Protein AF-A0A401SFY9-F1 (afdb_monomer_lite)

Organism: Chiloscyllium punctatum (NCBI:txid137246)

Foldseek 3Di:
DCPLLVVLLVCVVVVVLLSNLVSVCVVCVVVVNCLSNVLSVCSCPALLVLLVVLLVLLVVLLVLLVVCLVVVVVVVVPDPDDDDDPDDSPSVVSLVVSLVSLLCSCPDPRQPADPCLNVQLSVLSVPQDSNCSVSNSVSSVVNSVSSNVSSSVRSVVSVVVRVSSVVSNVVSVVVVVPDDPPPPPPDDDDDDDDDDDDDDDDDDDDDDDDDDDDDDDDDDDD

Structure (mmCIF, N/CA/C/O backbone):
data_AF-A0A401SFY9-F1
#
_entry.id   AF-A0A401SFY9-F1
#
loop_
_atom_site.group_PDB
_atom_site.id
_atom_site.type_symbol
_atom_site.label_atom_id
_atom_site.label_alt_id
_atom_site.label_comp_id
_atom_site.label_asym_id
_atom_site.label_entity_id
_atom_site.label_seq_id
_atom_site.pdbx_PDB_ins_code
_atom_site.Cartn_x
_atom_site.Cartn_y
_atom_site.Cartn_z
_atom_site.occupancy
_atom_site.B_iso_or_equiv
_atom_site.auth_seq_id
_atom_site.auth_comp_id
_atom_site.auth_asym_id
_atom_site.auth_atom_id
_atom_site.pdbx_PDB_model_num
ATOM 1 N N . MET A 1 1 ? 28.004 -4.625 -10.840 1.00 50.00 1 MET A N 1
ATOM 2 C CA . MET A 1 1 ? 26.937 -3.997 -10.024 1.00 50.00 1 MET A CA 1
ATOM 3 C C . MET A 1 1 ? 25.684 -4.887 -9.998 1.00 50.00 1 MET A C 1
ATOM 5 O O . MET A 1 1 ? 24.642 -4.491 -10.494 1.00 50.00 1 MET A O 1
ATOM 9 N N . ALA A 1 2 ? 25.787 -6.100 -9.439 1.00 58.88 2 ALA A N 1
ATOM 10 C CA . ALA A 1 2 ? 24.763 -7.156 -9.539 1.00 58.88 2 ALA A CA 1
ATOM 11 C C . ALA A 1 2 ? 23.914 -7.348 -8.257 1.00 58.88 2 ALA A C 1
ATOM 13 O O . ALA A 1 2 ? 23.211 -8.342 -8.121 1.00 58.88 2 ALA A O 1
ATOM 14 N N . GLY A 1 3 ? 24.007 -6.438 -7.279 1.00 78.94 3 GLY A N 1
ATOM 15 C CA . GLY A 1 3 ? 23.506 -6.700 -5.920 1.00 78.94 3 GLY A CA 1
ATOM 16 C C . GLY A 1 3 ? 21.988 -6.582 -5.728 1.00 78.94 3 GLY A C 1
ATOM 17 O O . GLY A 1 3 ? 21.433 -7.271 -4.875 1.00 78.94 3 GLY A O 1
ATOM 18 N N . LEU A 1 4 ? 21.311 -5.721 -6.497 1.00 89.19 4 LEU A N 1
ATOM 19 C CA . LEU A 1 4 ? 19.871 -5.466 -6.326 1.00 89.19 4 LEU A CA 1
ATOM 20 C C . LEU A 1 4 ? 18.993 -6.343 -7.221 1.00 89.19 4 LEU A C 1
ATOM 22 O O . LEU A 1 4 ? 17.819 -6.520 -6.924 1.00 89.19 4 LEU A O 1
ATOM 26 N N . ASP A 1 5 ? 19.559 -6.930 -8.269 1.00 89.75 5 ASP A N 1
ATOM 27 C CA . ASP A 1 5 ? 18.833 -7.705 -9.280 1.00 89.75 5 ASP A CA 1
ATOM 28 C C . ASP A 1 5 ? 18.101 -8.914 -8.679 1.00 89.75 5 ASP A C 1
ATOM 30 O O . ASP A 1 5 ? 16.890 -9.031 -8.898 1.00 89.75 5 ASP A O 1
ATOM 34 N N . PRO A 1 6 ? 18.741 -9.731 -7.814 1.00 90.44 6 PRO A N 1
ATOM 35 C CA . PRO A 1 6 ? 18.037 -10.793 -7.102 1.00 90.44 6 PRO A CA 1
ATOM 36 C C . PRO A 1 6 ? 16.932 -10.262 -6.183 1.00 90.44 6 PRO A C 1
ATOM 38 O O . PRO A 1 6 ? 15.890 -10.891 -6.053 1.00 90.44 6 PRO A O 1
ATOM 41 N N . GLN A 1 7 ? 17.126 -9.100 -5.550 1.00 92.44 7 GLN A N 1
ATOM 42 C CA . GLN A 1 7 ? 16.147 -8.532 -4.615 1.00 92.44 7 GLN A CA 1
ATOM 43 C C . GLN A 1 7 ? 14.916 -7.984 -5.345 1.00 92.44 7 GLN A C 1
ATOM 45 O O . GLN A 1 7 ? 13.793 -8.167 -4.872 1.00 92.44 7 GLN A O 1
ATOM 50 N N . ILE A 1 8 ? 15.121 -7.346 -6.503 1.00 92.06 8 ILE A N 1
ATOM 51 C CA . ILE A 1 8 ? 14.049 -6.868 -7.385 1.00 92.06 8 ILE A CA 1
ATOM 52 C C . ILE A 1 8 ? 13.235 -8.066 -7.873 1.00 92.06 8 ILE A C 1
ATOM 54 O O . ILE A 1 8 ? 12.022 -8.088 -7.686 1.00 92.06 8 ILE A O 1
ATOM 58 N N . HIS A 1 9 ? 13.900 -9.086 -8.421 1.00 90.38 9 HIS A N 1
ATOM 59 C CA . HIS A 1 9 ? 13.226 -10.277 -8.935 1.00 90.38 9 HIS A CA 1
ATOM 60 C C . HIS A 1 9 ? 12.483 -11.041 -7.825 1.00 90.38 9 HIS A C 1
ATOM 62 O O . HIS A 1 9 ? 11.311 -11.366 -7.978 1.00 90.38 9 HIS A O 1
ATOM 68 N N . MET A 1 10 ? 13.102 -11.244 -6.657 1.00 91.88 10 MET A N 1
ATOM 69 C CA . MET A 1 10 ? 12.433 -11.883 -5.515 1.00 91.88 10 MET A CA 1
ATOM 70 C C . MET A 1 10 ? 11.229 -11.087 -5.001 1.00 91.88 10 MET A C 1
ATOM 72 O O . MET A 1 10 ? 10.250 -11.690 -4.570 1.00 91.88 10 MET A O 1
ATOM 76 N N . SER A 1 11 ? 11.288 -9.752 -5.016 1.00 92.44 11 SER A N 1
ATOM 77 C CA . SER A 1 11 ? 10.141 -8.916 -4.632 1.00 92.44 11 SER A CA 1
ATOM 78 C C . SER A 1 11 ? 9.004 -9.050 -5.641 1.00 92.44 11 SER A C 1
ATOM 80 O O . SER A 1 11 ? 7.849 -9.171 -5.240 1.00 92.44 11 SER A O 1
ATOM 82 N N . PHE A 1 12 ? 9.340 -9.111 -6.931 1.00 91.88 12 PHE A N 1
ATOM 83 C CA . PHE A 1 12 ? 8.370 -9.281 -8.008 1.00 91.88 12 PHE A CA 1
ATOM 84 C C . PHE A 1 12 ? 7.671 -10.643 -7.942 1.00 91.88 12 PHE A C 1
ATOM 86 O O . PHE A 1 12 ? 6.448 -10.702 -7.977 1.00 91.88 12 PHE A O 1
ATOM 93 N N . VAL A 1 13 ? 8.429 -11.728 -7.742 1.00 89.62 13 VAL A N 1
ATOM 94 C CA . VAL A 1 13 ? 7.889 -13.094 -7.581 1.00 89.62 13 VAL A CA 1
ATOM 95 C C . VAL A 1 13 ? 6.980 -13.215 -6.352 1.00 89.62 13 VAL A C 1
ATOM 97 O O . VAL A 1 13 ? 6.051 -14.014 -6.346 1.00 89.62 13 VAL A O 1
ATOM 100 N N . LYS A 1 14 ? 7.222 -12.414 -5.310 1.00 91.00 14 LYS A N 1
ATOM 101 C CA . LYS A 1 14 ? 6.362 -12.330 -4.117 1.00 91.00 14 LYS A CA 1
ATOM 102 C C . LYS A 1 14 ? 5.147 -11.416 -4.296 1.00 91.00 14 LYS A C 1
ATOM 104 O O . LYS A 1 14 ? 4.467 -11.147 -3.310 1.00 91.00 14 LYS A O 1
ATOM 109 N N . GLU A 1 15 ? 4.919 -10.905 -5.503 1.00 87.56 15 GLU A N 1
ATOM 110 C CA . GLU A 1 15 ? 3.854 -9.951 -5.827 1.00 87.56 15 GLU A CA 1
ATOM 111 C C . GLU A 1 15 ? 3.950 -8.626 -5.036 1.00 87.56 15 GLU A C 1
ATOM 113 O O . GLU A 1 15 ? 3.004 -7.842 -4.987 1.00 87.56 15 GLU A O 1
ATOM 118 N N . ASP A 1 16 ? 5.120 -8.303 -4.462 1.00 91.25 16 ASP A N 1
ATOM 119 C CA . ASP A 1 16 ? 5.372 -7.001 -3.833 1.00 91.25 16 ASP A CA 1
ATOM 120 C C . ASP A 1 16 ? 5.853 -6.007 -4.894 1.00 91.25 16 ASP A C 1
ATOM 122 O O . ASP A 1 16 ? 7.035 -5.639 -4.990 1.00 91.25 16 ASP A O 1
ATOM 126 N N . LEU A 1 17 ? 4.907 -5.588 -5.736 1.00 93.12 17 LEU A N 1
ATOM 127 C CA . LEU A 1 17 ? 5.155 -4.634 -6.812 1.00 93.12 17 LEU A CA 1
ATOM 128 C C . LEU A 1 17 ? 5.756 -3.339 -6.261 1.00 93.12 17 LEU A C 1
ATOM 130 O O . LEU A 1 17 ? 6.767 -2.866 -6.772 1.00 93.12 17 LEU A O 1
ATOM 134 N N . LEU A 1 18 ? 5.222 -2.782 -5.172 1.00 93.31 18 LEU A N 1
ATOM 135 C CA . LEU A 1 18 ? 5.748 -1.518 -4.660 1.00 93.31 18 LEU A CA 1
ATOM 136 C C . LEU A 1 18 ? 7.215 -1.632 -4.220 1.00 93.31 18 LEU A C 1
ATOM 138 O O . LEU A 1 18 ? 8.006 -0.723 -4.487 1.00 93.31 18 LEU A O 1
ATOM 142 N N . MET A 1 19 ? 7.602 -2.734 -3.570 1.00 94.25 19 MET A N 1
ATOM 143 C CA . MET A 1 19 ? 9.005 -2.962 -3.222 1.00 94.25 19 MET A CA 1
ATOM 144 C C . MET A 1 19 ? 9.878 -3.169 -4.463 1.00 94.25 19 MET A C 1
ATOM 146 O O . MET A 1 19 ? 10.970 -2.605 -4.542 1.00 94.25 19 MET A O 1
ATOM 150 N N . THR A 1 20 ? 9.369 -3.889 -5.462 1.00 94.44 20 THR A N 1
ATOM 151 C CA . THR A 1 20 ? 10.029 -4.078 -6.762 1.00 94.44 20 THR A CA 1
ATOM 152 C C . THR A 1 20 ? 10.376 -2.735 -7.407 1.00 94.44 20 THR A C 1
ATOM 154 O O . THR A 1 20 ? 11.533 -2.495 -7.754 1.00 94.44 20 THR A O 1
ATOM 157 N N . TYR A 1 21 ? 9.406 -1.822 -7.492 1.00 95.50 21 TYR A N 1
ATOM 158 C CA . TYR A 1 21 ? 9.604 -0.485 -8.056 1.00 95.50 21 TYR A CA 1
ATOM 159 C C . TYR A 1 21 ? 10.546 0.383 -7.210 1.00 95.50 21 TYR A C 1
ATOM 161 O O . TYR A 1 21 ? 11.366 1.112 -7.762 1.00 95.50 21 TYR A O 1
ATOM 169 N N . ARG A 1 22 ? 10.497 0.293 -5.874 1.00 94.94 22 ARG A N 1
ATOM 170 C CA . ARG A 1 22 ? 11.447 1.007 -4.998 1.00 94.94 22 ARG A CA 1
ATOM 171 C C . ARG A 1 22 ? 12.887 0.559 -5.243 1.00 94.94 22 ARG A C 1
ATOM 173 O O . ARG A 1 22 ? 13.772 1.395 -5.407 1.00 94.94 22 ARG A O 1
ATOM 180 N N . LEU A 1 23 ? 13.122 -0.750 -5.297 1.00 94.94 23 LEU A N 1
ATOM 181 C CA . LEU A 1 23 ? 14.449 -1.306 -5.554 1.00 94.94 23 LEU A CA 1
ATOM 182 C C . LEU A 1 23 ? 14.929 -0.993 -6.977 1.00 94.94 23 LEU A C 1
ATOM 184 O O . LEU A 1 23 ? 16.101 -0.668 -7.169 1.00 94.94 23 LEU A O 1
ATOM 188 N N . ALA A 1 24 ? 14.027 -1.022 -7.960 1.00 93.19 24 ALA A N 1
ATOM 189 C CA . ALA A 1 24 ? 14.324 -0.620 -9.330 1.00 93.19 24 ALA A CA 1
ATOM 190 C C . ALA A 1 24 ? 14.684 0.869 -9.436 1.00 93.19 24 ALA A C 1
ATOM 192 O O . ALA A 1 24 ? 15.618 1.210 -10.158 1.00 93.19 24 ALA A O 1
ATOM 193 N N . ALA A 1 25 ? 14.021 1.742 -8.669 1.00 94.31 25 ALA A N 1
ATOM 194 C CA . ALA A 1 25 ? 14.380 3.154 -8.579 1.00 94.31 25 ALA A CA 1
ATOM 195 C C . ALA A 1 25 ? 15.802 3.330 -8.037 1.00 94.31 25 ALA A C 1
ATOM 197 O O . ALA A 1 25 ? 16.616 4.020 -8.643 1.00 94.31 25 ALA A O 1
ATOM 198 N N . VAL A 1 26 ? 16.121 2.658 -6.926 1.00 94.12 26 VAL A N 1
ATOM 199 C CA . VAL A 1 26 ? 17.461 2.698 -6.321 1.00 94.12 26 VAL A CA 1
ATOM 200 C C . VAL A 1 26 ? 18.512 2.181 -7.305 1.00 94.12 26 VAL A C 1
ATOM 202 O O . VAL A 1 26 ? 19.539 2.829 -7.494 1.00 94.12 26 VAL A O 1
ATOM 205 N N . LYS A 1 27 ? 18.244 1.061 -7.989 1.00 91.56 27 LYS A N 1
ATOM 206 C CA . LYS A 1 27 ? 19.124 0.534 -9.041 1.00 91.56 27 LYS A CA 1
ATOM 207 C C . LYS A 1 27 ? 19.330 1.554 -10.163 1.00 91.56 27 LYS A C 1
ATOM 209 O O . LYS A 1 27 ? 20.473 1.782 -10.550 1.00 91.56 27 LYS A O 1
ATOM 214 N N . GLY A 1 28 ? 18.254 2.154 -10.672 1.00 90.12 28 GLY A N 1
ATOM 215 C CA . GLY A 1 28 ? 18.306 3.151 -11.741 1.00 90.12 28 GLY A CA 1
ATOM 216 C C . GLY A 1 28 ? 19.132 4.376 -11.350 1.00 90.12 28 GLY A C 1
ATOM 217 O O . GLY A 1 28 ? 20.001 4.792 -12.110 1.00 90.12 28 GLY A O 1
ATOM 218 N N . LEU A 1 29 ? 18.952 4.884 -10.127 1.00 91.25 29 LEU A N 1
ATOM 219 C CA . LEU A 1 29 ? 19.721 6.014 -9.601 1.00 91.25 29 LEU A CA 1
ATOM 220 C C . LEU A 1 29 ? 21.212 5.683 -9.446 1.00 91.25 29 LEU A C 1
ATOM 222 O O . LEU A 1 29 ? 22.055 6.460 -9.887 1.00 91.25 29 LEU A O 1
ATOM 226 N N . ILE A 1 30 ? 21.549 4.521 -8.874 1.00 90.44 30 ILE A N 1
ATOM 227 C CA . ILE A 1 30 ? 22.948 4.088 -8.697 1.00 90.44 30 ILE A CA 1
ATOM 228 C C . ILE A 1 30 ? 23.633 3.872 -10.051 1.00 90.44 30 ILE A C 1
ATOM 230 O O . ILE A 1 30 ? 24.785 4.257 -10.234 1.00 90.44 30 ILE A O 1
ATOM 234 N N . ALA A 1 31 ? 22.931 3.251 -11.000 1.00 87.88 31 ALA A N 1
ATOM 235 C CA . ALA A 1 31 ? 23.459 2.937 -12.324 1.00 87.88 31 ALA A CA 1
ATOM 236 C C . ALA A 1 31 ? 23.343 4.099 -13.326 1.00 87.88 31 ALA A C 1
ATOM 238 O O . ALA A 1 31 ? 23.703 3.914 -14.487 1.00 87.88 31 ALA A O 1
ATOM 239 N N . GLN A 1 32 ? 22.811 5.254 -12.905 1.00 86.56 32 GLN A N 1
ATOM 240 C CA . GLN A 1 32 ? 22.505 6.410 -13.758 1.00 86.56 32 GLN A CA 1
ATOM 241 C C . GLN A 1 32 ? 21.638 6.060 -14.986 1.00 86.56 32 GLN A C 1
ATOM 243 O O . GLN A 1 32 ? 21.761 6.663 -16.049 1.00 86.56 32 GLN A O 1
ATOM 248 N N . ARG A 1 33 ? 20.740 5.078 -14.842 1.00 82.88 33 ARG A N 1
ATOM 249 C CA . ARG A 1 33 ? 19.754 4.693 -15.862 1.00 82.88 33 ARG A CA 1
ATOM 250 C C . ARG A 1 33 ? 18.397 5.267 -15.492 1.00 82.88 33 ARG A C 1
ATOM 252 O O . ARG A 1 33 ? 17.767 4.816 -14.535 1.00 82.88 33 ARG A O 1
ATOM 259 N N . LEU A 1 34 ? 17.966 6.274 -16.244 1.00 87.19 34 LEU A N 1
ATOM 260 C CA . LEU A 1 34 ? 16.776 7.059 -15.920 1.00 87.19 34 LEU A CA 1
ATOM 261 C C . LEU A 1 34 ? 15.487 6.504 -16.540 1.00 87.19 34 LEU A C 1
ATOM 263 O O . LEU A 1 34 ? 14.408 6.916 -16.129 1.00 87.19 34 LEU A O 1
ATOM 267 N N . ASP A 1 35 ? 15.586 5.534 -17.448 1.00 89.12 35 ASP A N 1
ATOM 268 C CA . ASP A 1 35 ? 14.470 5.010 -18.250 1.00 89.12 35 ASP A CA 1
ATOM 269 C C . ASP A 1 35 ? 13.290 4.520 -17.392 1.00 89.12 35 ASP A C 1
ATOM 271 O O . ASP A 1 35 ? 12.126 4.757 -17.707 1.00 89.12 35 ASP A O 1
ATOM 275 N N . THR A 1 36 ? 13.578 3.883 -16.254 1.00 90.06 36 THR A N 1
ATOM 276 C CA . THR A 1 36 ? 12.556 3.326 -15.352 1.00 90.06 36 THR A CA 1
ATOM 277 C C . THR A 1 36 ? 12.183 4.258 -14.199 1.00 90.06 36 THR A C 1
ATOM 279 O O . THR A 1 36 ? 11.221 3.984 -13.476 1.00 90.06 36 THR A O 1
ATOM 282 N N . ILE A 1 37 ? 12.909 5.365 -13.998 1.00 93.00 37 ILE A N 1
ATOM 283 C CA . ILE A 1 37 ? 12.695 6.277 -12.864 1.00 93.00 37 ILE A CA 1
ATOM 284 C C . ILE A 1 37 ? 11.308 6.935 -12.904 1.00 93.00 37 ILE A C 1
ATOM 286 O O . ILE A 1 37 ? 10.642 6.915 -11.867 1.00 93.00 37 ILE A O 1
ATOM 290 N N . PRO A 1 38 ? 10.797 7.435 -14.047 1.00 93.06 38 PRO A N 1
ATOM 291 C CA . PRO A 1 38 ? 9.443 7.982 -14.113 1.00 93.06 38 PRO A CA 1
ATOM 292 C C . PRO A 1 38 ? 8.361 6.963 -13.736 1.00 93.06 38 PRO A C 1
ATOM 294 O O . PRO A 1 38 ? 7.400 7.304 -13.047 1.00 93.06 38 PRO A O 1
ATOM 297 N N . ALA A 1 39 ? 8.510 5.703 -14.154 1.00 93.00 39 ALA A N 1
ATOM 298 C CA . ALA A 1 39 ? 7.591 4.626 -13.787 1.00 93.00 39 ALA A CA 1
ATOM 299 C C . ALA A 1 39 ? 7.632 4.343 -12.274 1.00 93.00 39 ALA A C 1
ATOM 301 O O . ALA A 1 39 ? 6.592 4.245 -11.620 1.00 93.00 39 ALA A O 1
ATOM 302 N N . CYS A 1 40 ? 8.833 4.303 -11.692 1.00 94.69 40 CYS A N 1
ATOM 303 C CA . CYS A 1 40 ? 9.010 4.150 -10.250 1.00 94.69 40 CYS A CA 1
ATOM 304 C C . CYS A 1 40 ? 8.434 5.316 -9.457 1.00 94.69 40 CYS A C 1
ATOM 306 O O . CYS A 1 40 ? 7.763 5.096 -8.450 1.00 94.69 40 CYS A O 1
ATOM 308 N N . TRP A 1 41 ? 8.640 6.544 -9.924 1.00 93.75 41 TRP A N 1
ATOM 309 C CA . TRP A 1 41 ? 8.057 7.733 -9.320 1.00 93.75 41 TRP A CA 1
ATOM 310 C C . TRP A 1 41 ? 6.528 7.658 -9.313 1.00 93.75 41 TRP A C 1
ATOM 312 O O . TRP A 1 41 ? 5.913 7.798 -8.257 1.00 93.75 41 TRP A O 1
ATOM 322 N N . ARG A 1 42 ? 5.909 7.343 -10.461 1.00 93.31 42 ARG A N 1
ATOM 323 C CA . ARG A 1 42 ? 4.451 7.157 -10.565 1.00 93.31 42 ARG A CA 1
ATOM 324 C C . ARG A 1 42 ? 3.934 6.129 -9.556 1.00 93.31 42 ARG A C 1
ATOM 326 O O . ARG A 1 42 ? 2.986 6.421 -8.834 1.00 93.31 42 ARG A O 1
ATOM 333 N N . MET A 1 43 ? 4.579 4.965 -9.457 1.00 94.94 43 MET A N 1
ATOM 334 C CA . MET A 1 43 ? 4.191 3.920 -8.504 1.00 94.94 43 MET A CA 1
ATOM 335 C C . MET A 1 43 ? 4.329 4.385 -7.043 1.00 94.94 43 MET A C 1
ATOM 337 O O . MET A 1 43 ? 3.408 4.202 -6.249 1.00 94.94 43 MET A O 1
ATOM 341 N N . MET A 1 44 ? 5.441 5.031 -6.677 1.00 93.50 44 MET A N 1
ATOM 342 C CA . MET A 1 44 ? 5.703 5.482 -5.299 1.00 93.50 44 MET A CA 1
ATOM 343 C C . MET A 1 44 ? 4.802 6.632 -4.838 1.00 93.50 44 MET A C 1
ATOM 345 O O . MET A 1 44 ? 4.522 6.737 -3.646 1.00 93.50 44 MET A O 1
ATOM 349 N N . HIS A 1 45 ? 4.344 7.472 -5.764 1.00 92.19 45 HIS A N 1
ATOM 350 C CA . HIS A 1 45 ? 3.445 8.594 -5.482 1.00 92.19 45 HIS A CA 1
ATOM 351 C C . HIS A 1 45 ? 1.968 8.267 -5.745 1.00 92.19 45 HIS A C 1
ATOM 353 O O . HIS A 1 45 ? 1.108 9.143 -5.654 1.00 92.19 45 HIS A O 1
ATOM 359 N N . SER A 1 46 ? 1.661 7.006 -6.044 1.00 93.56 46 SER A N 1
ATOM 360 C CA . SER A 1 46 ? 0.299 6.545 -6.278 1.00 93.56 46 SER A CA 1
ATOM 361 C C . SER A 1 46 ? -0.523 6.404 -4.998 1.00 93.56 46 SER A C 1
ATOM 363 O O . SER A 1 46 ? -0.005 6.299 -3.883 1.00 93.56 46 SER A O 1
ATOM 365 N N . VAL A 1 47 ? -1.841 6.298 -5.178 1.00 93.69 47 VAL A N 1
ATOM 366 C CA . VAL A 1 47 ? -2.771 5.949 -4.099 1.00 93.69 47 VAL A CA 1
ATOM 367 C C . VAL A 1 47 ? -2.477 4.561 -3.521 1.00 93.69 47 VAL A C 1
ATOM 369 O O . VAL A 1 47 ? -2.611 4.379 -2.315 1.00 93.69 47 VAL A O 1
ATOM 372 N N . ALA A 1 48 ? -1.999 3.603 -4.321 1.00 93.12 48 ALA A N 1
ATOM 373 C CA . ALA A 1 48 ? -1.573 2.303 -3.806 1.00 93.12 48 ALA A CA 1
ATOM 374 C C . ALA A 1 48 ? -0.450 2.429 -2.768 1.00 93.12 48 ALA A C 1
ATOM 376 O O . ALA A 1 48 ? -0.520 1.843 -1.689 1.00 93.12 48 ALA A O 1
ATOM 377 N N . ALA A 1 49 ? 0.568 3.246 -3.050 1.00 92.75 49 ALA A N 1
ATOM 378 C CA . ALA A 1 49 ? 1.658 3.468 -2.106 1.00 92.75 49 ALA A CA 1
ATOM 379 C C . ALA A 1 49 ? 1.168 4.108 -0.795 1.00 92.75 49 ALA A C 1
ATOM 381 O O . ALA A 1 49 ? 1.621 3.724 0.289 1.00 92.75 49 ALA A O 1
ATOM 382 N N . GLN A 1 50 ? 0.207 5.033 -0.884 1.00 94.56 50 GLN A N 1
ATOM 383 C CA . GLN A 1 50 ? -0.435 5.645 0.282 1.00 94.56 50 GLN A CA 1
ATOM 384 C C . GLN A 1 50 ? -1.253 4.625 1.088 1.00 94.56 50 GLN A C 1
ATOM 386 O O . GLN A 1 50 ? -1.116 4.559 2.310 1.00 94.56 50 GLN A O 1
ATOM 391 N N . LEU A 1 51 ? -2.054 3.785 0.428 1.00 94.88 51 LEU A N 1
ATOM 392 C CA . LEU A 1 51 ? -2.842 2.735 1.080 1.00 94.88 51 LEU A CA 1
ATOM 393 C C . LEU A 1 51 ? -1.951 1.670 1.733 1.00 94.88 51 LEU A C 1
ATOM 395 O O . LEU A 1 51 ? -2.221 1.259 2.861 1.00 94.88 51 LEU A O 1
ATOM 399 N N . GLN A 1 52 ? -0.839 1.282 1.100 1.00 93.50 52 GLN A N 1
ATOM 400 C CA . GLN A 1 52 ? 0.126 0.367 1.715 1.00 93.50 52 GLN A CA 1
ATOM 401 C C . GLN A 1 52 ? 0.771 0.989 2.966 1.00 93.50 52 GLN A C 1
ATOM 403 O O . GLN A 1 52 ? 0.970 0.301 3.971 1.00 93.50 52 GLN A O 1
ATOM 408 N N . HIS A 1 53 ? 1.076 2.293 2.942 1.00 93.25 53 HIS A N 1
ATOM 409 C CA . HIS A 1 53 ? 1.551 3.013 4.125 1.00 93.25 53 HIS A CA 1
ATOM 410 C C . HIS A 1 53 ? 0.496 3.030 5.241 1.00 93.25 53 HIS A C 1
ATOM 412 O O . HIS A 1 53 ? 0.810 2.692 6.383 1.00 93.25 53 HIS A O 1
ATOM 418 N N . LEU A 1 54 ? -0.763 3.324 4.908 1.00 95.38 54 LEU A N 1
ATOM 419 C CA . LEU A 1 54 ? -1.882 3.273 5.850 1.00 95.38 54 LEU A CA 1
ATOM 420 C C . LEU A 1 54 ? -2.077 1.872 6.445 1.00 95.38 54 LEU A C 1
ATOM 422 O O . LEU A 1 54 ? -2.306 1.752 7.645 1.00 95.38 54 LEU A O 1
ATOM 426 N N . ASN A 1 55 ? -1.902 0.808 5.662 1.00 95.06 55 ASN A N 1
ATOM 427 C CA . ASN A 1 55 ? -1.941 -0.567 6.164 1.00 95.06 55 ASN A CA 1
ATOM 428 C C . ASN A 1 55 ? -0.800 -0.872 7.148 1.00 95.06 55 ASN A C 1
ATOM 430 O O . ASN A 1 55 ? -0.999 -1.618 8.108 1.00 95.06 55 ASN A O 1
ATOM 434 N N . ARG A 1 56 ? 0.387 -0.282 6.962 1.00 93.56 56 ARG A N 1
ATOM 435 C CA . ARG A 1 56 ? 1.485 -0.393 7.940 1.00 93.56 56 ARG A CA 1
ATOM 436 C C . ARG A 1 56 ? 1.166 0.366 9.225 1.00 93.56 56 ARG A C 1
ATOM 438 O O . ARG A 1 56 ? 1.314 -0.211 10.296 1.00 93.56 56 ARG A O 1
ATOM 445 N N . LEU A 1 57 ? 0.664 1.598 9.120 1.00 94.38 57 LEU A N 1
ATOM 446 C CA . LEU A 1 57 ? 0.213 2.367 10.286 1.00 94.38 57 LEU A CA 1
ATOM 447 C C . LEU A 1 57 ? -0.874 1.618 11.064 1.00 94.38 57 LEU A C 1
ATOM 449 O O . LEU A 1 57 ? -0.813 1.535 12.286 1.00 94.38 57 LEU A O 1
ATOM 453 N N . ASN A 1 58 ? -1.827 1.012 10.356 1.00 95.00 58 ASN A N 1
ATOM 454 C CA . ASN A 1 58 ? -2.871 0.188 10.948 1.00 95.00 58 ASN A CA 1
ATOM 455 C C . ASN A 1 58 ? -2.280 -0.977 11.767 1.00 95.00 58 ASN A C 1
ATOM 457 O O . ASN A 1 58 ? -2.676 -1.168 12.916 1.00 95.00 58 ASN A O 1
ATOM 461 N N . LYS A 1 59 ? -1.283 -1.702 11.236 1.00 94.81 59 LYS A N 1
ATOM 462 C CA . LYS A 1 59 ? -0.572 -2.756 11.986 1.00 94.81 59 LYS A CA 1
ATOM 463 C C . LYS A 1 59 ? 0.110 -2.211 13.242 1.00 94.81 59 LYS A C 1
ATOM 465 O O . LYS A 1 59 ? -0.056 -2.792 14.310 1.00 94.81 59 LYS A O 1
ATOM 470 N N . THR A 1 60 ? 0.798 -1.074 13.145 1.00 93.75 60 THR A N 1
ATOM 471 C CA . THR A 1 60 ? 1.416 -0.423 14.310 1.00 93.75 60 THR A CA 1
ATOM 472 C C . THR A 1 60 ? 0.375 -0.057 15.371 1.00 93.75 60 THR A C 1
ATOM 474 O O . THR A 1 60 ? 0.596 -0.293 16.554 1.00 93.75 60 THR A O 1
ATOM 477 N N . ILE A 1 61 ? -0.797 0.446 14.975 1.00 92.56 61 ILE A N 1
ATOM 478 C CA . ILE A 1 61 ? -1.891 0.737 15.913 1.00 92.56 61 ILE A CA 1
ATOM 479 C C . ILE A 1 61 ? -2.401 -0.549 16.578 1.00 92.56 61 ILE A C 1
ATOM 481 O O . ILE A 1 61 ? -2.606 -0.564 17.789 1.00 92.56 61 ILE A O 1
ATOM 485 N N . GLN A 1 62 ? -2.561 -1.647 15.832 1.00 92.50 62 GLN A N 1
ATOM 486 C CA . GLN A 1 62 ? -2.943 -2.943 16.413 1.00 92.50 62 GLN A CA 1
ATOM 487 C C . GLN A 1 62 ? -1.925 -3.440 17.453 1.00 92.50 62 GLN A C 1
ATOM 489 O O . GLN A 1 62 ? -2.307 -3.983 18.496 1.00 92.50 62 GLN A O 1
ATOM 494 N N . GLU A 1 63 ? -0.631 -3.253 17.192 1.00 91.12 63 GLU A N 1
ATOM 495 C CA . GLU A 1 63 ? 0.444 -3.591 18.129 1.00 91.12 63 GLU A CA 1
ATOM 496 C C . GLU A 1 63 ? 0.382 -2.726 19.393 1.00 91.12 63 GLU A C 1
ATOM 498 O O . GLU A 1 63 ? 0.457 -3.266 20.499 1.00 91.12 63 GLU A O 1
ATOM 503 N N . LEU A 1 64 ? 0.157 -1.415 19.244 1.00 88.88 64 LEU A N 1
ATOM 504 C CA . LEU A 1 64 ? -0.024 -0.487 20.364 1.00 88.88 64 LEU A CA 1
ATOM 505 C C . LEU A 1 64 ? -1.228 -0.873 21.232 1.00 88.88 64 LEU A C 1
ATOM 507 O O . LEU A 1 64 ? -1.082 -1.017 22.444 1.00 88.88 64 LEU A O 1
ATOM 511 N N . LEU A 1 65 ? -2.386 -1.150 20.625 1.00 87.75 65 LEU A N 1
ATOM 512 C CA . LEU A 1 65 ? -3.586 -1.605 21.341 1.00 87.75 65 LEU A CA 1
ATOM 513 C C . LEU A 1 65 ? -3.347 -2.925 22.088 1.00 87.75 65 LEU A C 1
ATOM 515 O O . LEU A 1 65 ? -3.815 -3.128 23.212 1.00 87.75 65 LEU A O 1
ATOM 519 N N . SER A 1 66 ? -2.596 -3.840 21.475 1.00 87.69 66 SER A N 1
ATOM 520 C CA . SER A 1 66 ? -2.238 -5.117 22.095 1.00 87.69 66 SER A CA 1
ATOM 521 C C . SER A 1 66 ? -1.286 -4.928 23.281 1.00 87.69 66 SER A C 1
ATOM 523 O O . SER A 1 66 ? -1.406 -5.632 24.288 1.00 87.69 66 SER A O 1
ATOM 525 N N . LEU A 1 67 ? -0.350 -3.980 23.183 1.00 85.31 67 LEU A N 1
ATOM 526 C CA . LEU A 1 67 ? 0.583 -3.627 24.252 1.00 85.31 67 LEU A CA 1
ATOM 527 C C . LEU A 1 67 ? -0.142 -2.966 25.432 1.00 85.31 67 LEU A C 1
ATOM 529 O O . LEU A 1 67 ? 0.065 -3.370 26.577 1.00 85.31 67 LEU A O 1
ATOM 533 N N . GLU A 1 68 ? -1.026 -2.006 25.159 1.00 81.00 68 GLU A N 1
ATOM 534 C CA . GLU A 1 68 ? -1.841 -1.323 26.169 1.00 81.00 68 GLU A CA 1
ATOM 535 C C . GLU A 1 68 ? -2.730 -2.309 26.933 1.00 81.00 68 GLU A C 1
ATOM 537 O O . GLU A 1 68 ? -2.767 -2.278 28.163 1.00 81.00 68 GLU A O 1
ATOM 542 N N . ALA A 1 69 ? -3.353 -3.268 26.241 1.00 81.19 69 ALA A N 1
ATOM 543 C CA . ALA A 1 69 ? -4.123 -4.323 26.894 1.00 81.19 69 ALA A CA 1
ATOM 544 C C . ALA A 1 69 ? -3.260 -5.194 27.822 1.00 81.19 69 ALA A C 1
ATOM 546 O O . ALA A 1 69 ? -3.662 -5.493 28.947 1.00 81.19 69 ALA A O 1
ATOM 547 N N . ARG A 1 70 ? -2.045 -5.571 27.396 1.00 78.25 70 ARG A N 1
ATOM 548 C CA . ARG A 1 70 ? -1.110 -6.351 28.230 1.00 78.25 70 ARG A CA 1
ATOM 549 C C . ARG A 1 70 ? -0.626 -5.562 29.450 1.00 78.25 70 ARG A C 1
ATOM 551 O O . ARG A 1 70 ? -0.507 -6.135 30.534 1.00 78.25 70 ARG A O 1
ATOM 558 N N . ASN A 1 71 ? -0.356 -4.269 29.291 1.00 74.00 71 ASN A N 1
ATOM 559 C CA . ASN A 1 71 ? 0.153 -3.412 30.362 1.00 74.00 71 ASN A CA 1
ATOM 560 C C . ASN A 1 71 ? -0.947 -2.995 31.347 1.00 74.00 71 ASN A C 1
ATOM 562 O O . ASN A 1 71 ? -0.701 -2.988 32.552 1.00 74.00 71 ASN A O 1
ATOM 566 N N . GLY A 1 72 ? -2.173 -2.756 30.874 1.00 63.06 72 GLY A N 1
ATOM 567 C CA . GLY A 1 72 ? -3.338 -2.503 31.726 1.00 63.06 72 GLY A CA 1
ATOM 568 C C . GLY A 1 72 ? -3.673 -3.688 32.638 1.00 63.06 72 GLY A C 1
ATOM 569 O O . GLY A 1 72 ? -4.014 -3.495 33.804 1.00 63.06 72 GLY A O 1
ATOM 570 N N . ILE A 1 73 ? -3.484 -4.925 32.160 1.00 56.19 73 ILE A N 1
ATOM 571 C CA . ILE A 1 73 ? -3.638 -6.142 32.978 1.00 56.19 73 ILE A CA 1
ATOM 572 C C . ILE A 1 73 ? -2.555 -6.230 34.070 1.00 56.19 73 ILE A C 1
ATOM 574 O O . ILE A 1 73 ? -2.845 -6.655 35.188 1.00 56.19 73 ILE A O 1
ATOM 578 N N . LYS A 1 74 ? -1.316 -5.808 33.778 1.00 54.03 74 LYS A N 1
ATOM 579 C CA . LYS A 1 74 ? -0.207 -5.810 34.751 1.00 54.03 74 LYS A CA 1
ATOM 580 C C . LYS A 1 74 ? -0.325 -4.686 35.786 1.00 54.03 74 LYS A C 1
ATOM 582 O O . LYS A 1 74 ? -0.085 -4.926 36.964 1.00 54.03 74 LYS A O 1
ATOM 587 N N . SER A 1 75 ? -0.743 -3.491 35.368 1.00 50.59 75 SER A N 1
ATOM 588 C CA . SER A 1 75 ? -0.906 -2.315 36.236 1.00 50.59 75 SER A CA 1
ATOM 589 C C . SER A 1 75 ? -2.041 -2.493 37.257 1.00 50.59 75 SER A C 1
ATOM 591 O O . SER A 1 75 ? -1.882 -2.152 38.429 1.00 50.59 75 SER A O 1
ATOM 593 N N . ARG A 1 76 ? -3.138 -3.165 36.873 1.00 48.81 76 ARG A N 1
ATOM 594 C CA . ARG A 1 76 ? -4.285 -3.431 37.763 1.00 48.81 76 ARG A CA 1
ATOM 595 C C . ARG A 1 76 ? -3.982 -4.386 38.925 1.00 48.81 76 ARG A C 1
ATOM 597 O O . ARG A 1 76 ? -4.770 -4.462 39.860 1.00 48.81 76 ARG A O 1
ATOM 604 N N . LYS A 1 77 ? -2.860 -5.114 38.875 1.00 48.16 77 LYS A N 1
ATOM 605 C CA . LYS A 1 77 ? -2.404 -5.989 39.967 1.00 48.16 77 LYS A CA 1
ATOM 606 C C . LYS A 1 77 ? -1.526 -5.273 41.001 1.00 48.16 77 LYS A C 1
ATOM 608 O O . LYS A 1 77 ? -1.237 -5.885 42.022 1.00 48.16 77 LYS A O 1
ATOM 613 N N . VAL A 1 78 ? -1.087 -4.032 40.745 1.00 49.31 78 VAL A N 1
ATOM 614 C CA . VAL A 1 78 ? -0.067 -3.358 41.575 1.00 49.31 78 VAL A CA 1
ATOM 615 C C . VAL A 1 78 ? -0.454 -1.958 42.052 1.00 49.31 78 VAL A C 1
ATOM 617 O O . VAL A 1 78 ? 0.160 -1.500 43.006 1.00 49.31 78 VAL A O 1
ATOM 620 N N . SER A 1 79 ? -1.469 -1.276 41.511 1.00 44.03 79 SER A N 1
ATOM 621 C CA . SER A 1 79 ? -1.841 0.007 42.122 1.00 44.03 79 SER A CA 1
ATOM 622 C C . SER A 1 79 ? -3.315 0.371 42.020 1.00 44.03 79 SER A C 1
ATOM 624 O O . SER A 1 79 ? -3.836 0.641 40.939 1.00 44.03 79 SER A O 1
ATOM 626 N N . ALA A 1 80 ? -3.963 0.397 43.186 1.00 46.69 80 ALA A N 1
ATOM 627 C CA . ALA A 1 80 ? -5.187 1.151 43.443 1.00 46.69 80 ALA A CA 1
ATOM 628 C C . ALA A 1 80 ? -4.887 2.626 43.790 1.00 46.69 80 ALA A C 1
ATOM 630 O O . ALA A 1 80 ? -5.808 3.433 43.820 1.00 46.69 80 ALA A O 1
ATOM 631 N N . ASP A 1 81 ? -3.614 2.995 43.961 1.00 43.59 81 ASP A N 1
ATOM 632 C CA . ASP A 1 81 ? -3.192 4.313 44.423 1.00 43.59 81 ASP A CA 1
ATOM 633 C C . ASP A 1 81 ? -2.206 4.923 43.424 1.00 43.59 81 ASP A C 1
ATOM 635 O O . ASP A 1 81 ? -1.009 4.671 43.479 1.00 43.59 81 ASP A O 1
ATOM 639 N N . MET A 1 82 ? -2.722 5.657 42.440 1.00 43.03 82 MET A N 1
ATOM 640 C CA . MET 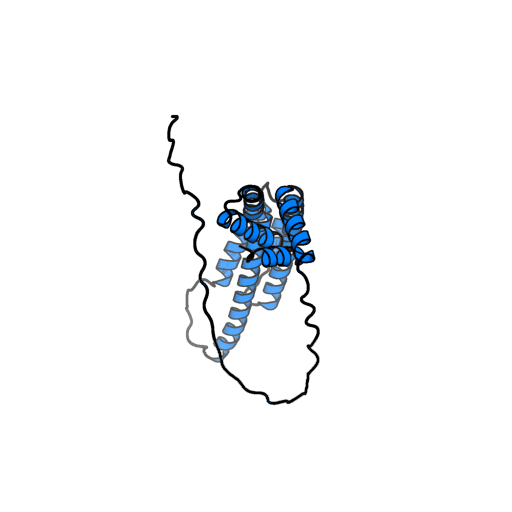A 1 82 ? -2.115 6.853 41.824 1.00 43.03 82 MET A CA 1
ATOM 641 C C . MET A 1 82 ? -2.900 7.181 40.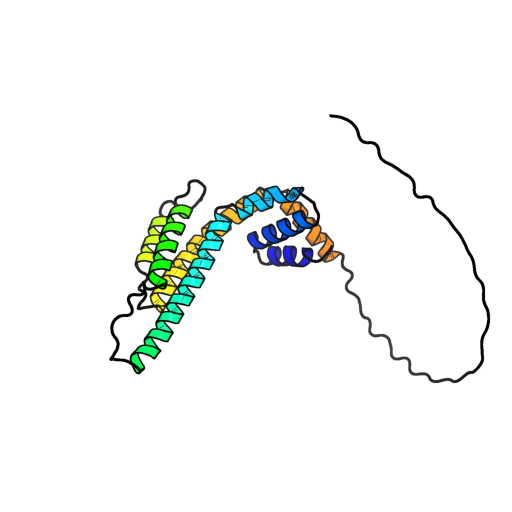552 1.00 43.03 82 MET A C 1
ATOM 643 O O . MET A 1 82 ? -2.517 6.879 39.423 1.00 43.03 82 MET A O 1
ATOM 647 N N . LEU A 1 83 ? -4.066 7.783 40.778 1.00 53.12 83 LEU A N 1
ATOM 648 C CA . LEU A 1 83 ? -4.826 8.512 39.773 1.00 53.12 83 LEU A CA 1
ATOM 649 C C . LEU A 1 83 ? -4.004 9.697 39.241 1.00 53.12 83 LEU A C 1
ATOM 651 O O . LEU A 1 83 ? -3.317 10.373 40.003 1.00 53.12 83 LEU A O 1
ATOM 655 N N . ASN A 1 84 ? -4.195 9.970 37.949 1.00 48.03 84 ASN A N 1
ATOM 656 C CA . ASN A 1 84 ? -3.763 11.145 37.181 1.00 48.03 84 ASN A CA 1
ATOM 657 C C . ASN A 1 84 ? -2.367 11.081 36.544 1.00 48.03 84 ASN A C 1
ATOM 659 O O . ASN A 1 84 ? -1.464 11.829 36.906 1.00 48.03 84 ASN A O 1
ATOM 663 N N . SER A 1 85 ? -2.237 10.305 35.464 1.00 43.31 85 SER A N 1
ATOM 664 C CA . SER A 1 85 ? -1.363 10.714 34.360 1.00 43.31 85 SER A CA 1
ATOM 665 C C . SER A 1 85 ? -2.226 11.203 33.198 1.00 43.31 85 SER A C 1
ATOM 667 O O . SER A 1 85 ? -2.761 10.409 32.427 1.00 43.31 85 SER A O 1
ATOM 669 N N . SER A 1 86 ? -2.361 12.523 33.085 1.00 44.59 86 SER A N 1
ATOM 670 C CA . SER A 1 86 ? -2.950 13.239 31.949 1.00 44.59 86 SER A CA 1
ATOM 671 C C . SER A 1 86 ? -2.049 13.155 30.709 1.00 44.59 86 SER A C 1
ATOM 673 O O . SER A 1 86 ? -1.632 14.179 30.171 1.00 44.59 86 SER A O 1
ATOM 675 N N . GLN A 1 87 ? -1.689 11.948 30.272 1.00 48.94 87 GLN A N 1
ATOM 676 C CA . GLN A 1 87 ? -1.171 11.758 28.922 1.00 48.94 87 GLN A CA 1
ATOM 677 C C . GLN A 1 87 ? -2.342 11.406 28.004 1.00 48.94 87 GLN A C 1
ATOM 679 O O . GLN A 1 87 ? -3.161 10.567 28.380 1.00 48.94 87 GLN A O 1
ATOM 684 N N . PRO A 1 88 ? -2.453 12.035 26.820 1.00 53.56 88 PRO A N 1
ATOM 685 C CA . PRO A 1 88 ? -3.396 11.569 25.816 1.00 53.56 88 PRO A CA 1
ATOM 686 C C . PRO A 1 88 ? -3.101 10.093 25.534 1.00 53.56 88 PRO A C 1
ATOM 688 O O . PRO A 1 88 ? -1.938 9.722 25.358 1.00 53.56 88 PRO A O 1
ATOM 691 N N . ASN A 1 89 ? -4.142 9.256 25.527 1.00 73.62 89 ASN A N 1
ATOM 692 C CA . ASN A 1 89 ? -4.023 7.848 25.164 1.00 73.62 89 ASN A CA 1
ATOM 693 C C . ASN A 1 89 ? -3.395 7.788 23.764 1.00 73.62 89 ASN A C 1
ATOM 695 O O . ASN A 1 89 ? -4.027 8.168 22.778 1.00 73.62 89 ASN A O 1
ATOM 699 N N . LEU A 1 90 ? -2.128 7.371 23.681 1.00 81.88 90 LEU A N 1
ATOM 700 C CA . LEU A 1 90 ? -1.337 7.368 22.446 1.00 81.88 90 LEU A CA 1
ATOM 701 C C . LEU A 1 90 ? -2.080 6.632 21.315 1.00 81.88 90 LEU A C 1
ATOM 703 O O . LEU A 1 90 ? -2.040 7.056 20.159 1.00 81.88 90 LEU A O 1
ATOM 707 N N . SER A 1 91 ? -2.791 5.557 21.661 1.00 83.19 91 SER A N 1
ATOM 708 C CA . SER A 1 91 ? -3.640 4.792 20.751 1.00 83.19 91 SER A CA 1
ATOM 709 C C . SER A 1 91 ? -4.842 5.570 20.211 1.00 83.19 91 SER A C 1
ATOM 711 O O . SER A 1 91 ? -5.158 5.427 19.030 1.00 83.19 91 SER A O 1
ATOM 713 N N . GLU A 1 92 ? -5.491 6.414 21.015 1.00 84.94 92 GLU A N 1
ATOM 714 C CA . GLU A 1 92 ? -6.625 7.240 20.578 1.00 84.94 92 GLU A CA 1
ATOM 715 C C . GLU A 1 92 ? -6.178 8.316 19.586 1.00 84.94 92 GLU A C 1
ATOM 717 O O . GLU A 1 92 ? -6.787 8.467 18.526 1.00 84.94 92 GLU A O 1
ATOM 722 N N . GLU A 1 93 ? -5.071 9.003 19.874 1.00 88.25 93 GLU A N 1
ATOM 723 C CA . GLU A 1 93 ? -4.493 10.000 18.964 1.00 88.25 93 GLU A CA 1
ATOM 724 C C . GLU A 1 93 ? -4.033 9.348 17.647 1.00 88.25 93 GLU A C 1
ATOM 726 O O . GLU A 1 93 ? -4.293 9.864 16.556 1.00 88.25 93 GLU A O 1
ATOM 731 N N . ALA A 1 94 ? -3.393 8.176 17.723 1.00 90.44 94 ALA A N 1
ATOM 732 C CA . ALA A 1 94 ? -2.979 7.429 16.538 1.00 90.44 94 ALA A CA 1
ATOM 733 C C . ALA A 1 94 ? -4.183 6.980 15.691 1.00 90.44 94 ALA A C 1
ATOM 735 O O . ALA A 1 94 ? -4.151 7.110 14.464 1.00 90.44 94 ALA A O 1
ATOM 736 N N . LEU A 1 95 ? -5.259 6.505 16.329 1.00 91.56 95 LEU A N 1
ATOM 737 C CA . LEU A 1 95 ? -6.511 6.152 15.656 1.00 91.56 95 LEU A CA 1
ATOM 738 C C . LEU A 1 95 ? -7.149 7.365 14.978 1.00 91.56 95 LEU A C 1
ATOM 740 O O . LEU A 1 95 ? -7.580 7.250 13.832 1.00 91.56 95 LEU A O 1
ATOM 744 N N . LEU A 1 96 ? -7.181 8.523 15.640 1.00 91.69 96 LEU A N 1
ATOM 745 C CA . LEU A 1 96 ? -7.747 9.747 15.075 1.00 91.69 96 LEU A CA 1
ATOM 746 C C . LEU A 1 96 ? -6.970 10.204 13.832 1.00 91.69 96 LEU A C 1
ATOM 748 O O . LEU A 1 96 ? -7.563 10.480 12.787 1.00 91.69 96 LEU A O 1
ATOM 752 N N . ARG A 1 97 ? -5.633 10.223 13.902 1.00 92.44 97 ARG A N 1
ATOM 753 C CA . ARG A 1 97 ? -4.787 10.558 12.743 1.00 92.44 97 ARG A CA 1
ATOM 754 C C . ARG A 1 97 ? -4.961 9.563 11.605 1.00 92.44 97 ARG A C 1
ATOM 756 O O . ARG A 1 97 ? -5.061 9.970 10.448 1.00 92.44 97 ARG A O 1
ATOM 763 N N . TYR A 1 98 ? -5.036 8.275 11.930 1.00 95.00 98 TYR A N 1
ATOM 764 C CA . TYR A 1 98 ? -5.285 7.227 10.950 1.00 95.00 98 TYR A CA 1
ATOM 765 C C . TYR A 1 98 ? -6.635 7.407 10.247 1.00 95.00 98 TYR A C 1
ATOM 767 O O . TYR A 1 98 ? -6.685 7.324 9.021 1.00 95.00 98 TYR A O 1
ATOM 775 N N . GLN A 1 99 ? -7.705 7.728 10.984 1.00 94.69 99 GLN A N 1
ATOM 776 C CA . GLN A 1 99 ? -9.020 8.025 10.403 1.00 94.69 99 GLN A CA 1
ATOM 777 C C . GLN A 1 99 ? -8.955 9.195 9.420 1.00 94.69 99 GLN A C 1
ATOM 779 O O . GLN A 1 99 ? -9.467 9.082 8.307 1.00 94.69 99 GLN A O 1
ATOM 784 N N . THR A 1 100 ? -8.309 10.295 9.811 1.00 94.12 100 THR A N 1
ATOM 785 C CA . THR A 1 100 ? -8.181 11.490 8.967 1.00 94.12 100 THR A CA 1
ATOM 786 C C . THR A 1 100 ? -7.427 11.179 7.678 1.00 94.12 100 THR A C 1
ATOM 788 O O . THR A 1 100 ? -7.920 11.479 6.591 1.00 94.12 100 THR A O 1
ATOM 791 N N . LEU A 1 101 ? -6.261 10.532 7.776 1.00 94.94 101 LEU A N 1
ATOM 792 C CA . LEU A 1 101 ? -5.467 10.183 6.598 1.00 94.94 101 LEU A CA 1
ATOM 793 C C . LEU A 1 101 ? -6.216 9.210 5.685 1.00 94.94 101 LEU A C 1
ATOM 795 O O . LEU A 1 101 ? -6.274 9.423 4.477 1.00 94.94 101 LEU A O 1
ATOM 799 N N . LEU A 1 102 ? -6.850 8.184 6.258 1.00 95.38 102 LEU A N 1
ATOM 800 C CA . LEU A 1 102 ? -7.630 7.220 5.492 1.00 95.38 102 LEU A CA 1
ATOM 801 C C . LEU A 1 102 ? -8.806 7.887 4.772 1.00 95.38 102 LEU A C 1
ATOM 803 O O . LEU A 1 102 ? -9.073 7.584 3.610 1.00 95.38 102 LEU A O 1
ATOM 807 N N . GLN A 1 103 ? -9.499 8.811 5.439 1.00 94.62 103 GLN A N 1
ATOM 808 C CA . GLN A 1 103 ? -10.593 9.556 4.833 1.00 94.62 103 GLN A CA 1
ATOM 809 C C . GLN A 1 103 ? -10.112 10.398 3.650 1.00 94.62 103 GLN A C 1
ATOM 811 O O . GLN A 1 103 ? -10.744 10.358 2.595 1.00 94.62 103 GLN A O 1
ATOM 816 N N . VAL A 1 104 ? -9.009 11.133 3.810 1.00 94.12 104 VAL A N 1
ATOM 817 C CA . VAL A 1 104 ? -8.429 11.955 2.739 1.00 94.12 104 VAL A CA 1
ATOM 818 C C . VAL A 1 104 ? -8.009 11.084 1.555 1.00 94.12 104 VAL A C 1
ATOM 820 O O . VAL A 1 104 ? -8.366 11.395 0.421 1.00 94.12 104 VAL A O 1
ATOM 823 N N . THR A 1 105 ? -7.322 9.965 1.802 1.00 94.75 105 THR A N 1
ATOM 824 C CA . THR A 1 105 ? -6.875 9.059 0.735 1.00 94.75 105 THR A CA 1
ATOM 825 C C . THR A 1 105 ? -8.053 8.430 -0.010 1.00 94.75 105 THR A C 1
ATOM 827 O O . THR A 1 105 ? -8.081 8.480 -1.236 1.00 94.75 105 THR A O 1
ATOM 830 N N . LEU A 1 106 ? -9.052 7.887 0.699 1.00 94.44 106 LEU A N 1
ATOM 831 C CA . LEU A 1 106 ? -10.193 7.208 0.067 1.00 94.44 106 LEU A CA 1
ATOM 832 C C . LEU A 1 106 ? -11.171 8.161 -0.633 1.00 94.44 106 LEU A C 1
ATOM 834 O O . LEU A 1 106 ? -11.881 7.733 -1.537 1.00 94.44 106 LEU A O 1
ATOM 838 N N . LYS A 1 107 ? -11.237 9.431 -0.217 1.00 92.56 107 LYS A N 1
ATOM 839 C CA . LYS A 1 107 ? -12.067 10.457 -0.874 1.00 92.56 107 LYS A CA 1
ATOM 840 C C . LYS A 1 107 ? -11.334 11.214 -1.981 1.00 92.56 107 LYS A C 1
ATOM 842 O O . LYS A 1 107 ? -11.948 12.049 -2.644 1.00 92.56 107 LYS A O 1
ATOM 847 N N . SER A 1 108 ? -10.041 10.960 -2.173 1.00 90.88 108 SER A N 1
ATOM 848 C CA . SER A 1 108 ? -9.281 11.570 -3.259 1.00 90.88 108 SER A CA 1
ATOM 849 C C . SER A 1 108 ? -9.866 11.170 -4.613 1.00 90.88 108 SER A C 1
ATOM 851 O O . SER A 1 108 ? -10.185 10.005 -4.833 1.00 90.88 108 SER A O 1
ATOM 853 N N . GLN A 1 109 ? -9.927 12.114 -5.555 1.00 86.94 109 GLN A N 1
ATOM 854 C CA . GLN A 1 109 ? -10.380 11.853 -6.930 1.00 86.94 109 GLN A CA 1
ATOM 855 C C . GLN A 1 109 ? -9.509 10.815 -7.654 1.00 86.94 109 GLN A C 1
ATOM 857 O O . GLN A 1 109 ? -9.967 10.160 -8.582 1.00 86.94 109 GLN A O 1
ATOM 862 N N . SER A 1 110 ? -8.257 10.658 -7.222 1.00 84.31 110 SER A N 1
ATOM 863 C CA . SER A 1 110 ? -7.311 9.684 -7.770 1.00 84.31 110 SER A CA 1
ATOM 864 C C . SER A 1 110 ? -7.451 8.275 -7.182 1.00 84.31 110 SER A C 1
ATOM 866 O O . SER A 1 110 ? -6.734 7.373 -7.609 1.00 84.31 110 SER A O 1
ATOM 868 N N . CYS A 1 111 ? -8.321 8.071 -6.187 1.00 89.12 111 CYS A N 1
ATOM 869 C CA . CYS A 1 111 ? -8.541 6.771 -5.563 1.00 89.12 111 CYS A CA 1
ATOM 870 C C . CYS A 1 111 ? -9.747 6.077 -6.215 1.00 89.12 111 CYS A C 1
ATOM 872 O O . CYS A 1 111 ? -10.869 6.555 -6.047 1.00 89.12 111 CYS A O 1
ATOM 874 N N . PRO A 1 112 ? -9.576 4.926 -6.893 1.00 89.75 112 PRO A N 1
ATOM 875 C CA . PRO A 1 112 ? -10.690 4.169 -7.468 1.00 89.75 112 PRO A CA 1
ATOM 876 C C . PRO A 1 112 ? -11.435 3.345 -6.401 1.00 89.75 112 PRO A C 1
ATOM 878 O O . PRO A 1 112 ? -11.884 2.227 -6.645 1.00 89.75 112 PRO A O 1
ATOM 881 N N . ALA A 1 113 ? -11.551 3.873 -5.181 1.00 90.19 113 ALA A N 1
ATOM 882 C CA . ALA A 1 113 ? -12.312 3.236 -4.123 1.00 90.19 113 ALA A CA 1
ATOM 883 C C . ALA A 1 113 ? -13.821 3.302 -4.428 1.00 90.19 113 ALA A C 1
ATOM 885 O O . ALA A 1 113 ? -14.319 4.325 -4.911 1.00 90.19 113 ALA A O 1
ATOM 886 N N . PRO A 1 114 ? -14.595 2.258 -4.081 1.00 90.56 114 PRO A N 1
ATOM 887 C CA . PRO A 1 114 ? -16.049 2.340 -4.087 1.00 90.56 114 PRO A CA 1
ATOM 888 C C . PRO A 1 114 ? -16.532 3.518 -3.232 1.00 90.56 114 PRO A C 1
ATOM 890 O O . PRO A 1 114 ? -16.021 3.735 -2.133 1.00 90.56 114 PRO A O 1
ATOM 893 N N . ARG A 1 115 ? -17.561 4.241 -3.696 1.00 86.75 115 ARG A N 1
ATOM 894 C CA . ARG A 1 115 ? -18.053 5.485 -3.059 1.00 86.75 115 ARG A CA 1
ATOM 895 C C . ARG A 1 115 ? -18.317 5.344 -1.554 1.00 86.75 115 ARG A C 1
ATOM 897 O O . ARG A 1 115 ? -18.014 6.253 -0.789 1.00 86.75 115 ARG A O 1
ATOM 904 N N . ASN A 1 116 ? -18.810 4.182 -1.130 1.00 91.81 116 ASN A N 1
ATOM 905 C CA . ASN A 1 116 ? -19.198 3.928 0.260 1.00 91.81 116 ASN A CA 1
ATOM 906 C C . ASN A 1 116 ? -18.047 3.374 1.117 1.00 91.81 116 ASN A C 1
ATOM 908 O O . ASN A 1 116 ? -18.202 3.226 2.328 1.00 91.81 116 ASN A O 1
ATOM 912 N N . LEU A 1 117 ? -16.887 3.057 0.526 1.00 93.31 117 LEU A N 1
ATOM 913 C CA . LEU A 1 117 ? -15.798 2.400 1.248 1.00 93.31 117 LEU A CA 1
ATOM 914 C C . LEU A 1 117 ? -15.256 3.274 2.385 1.00 93.31 117 LEU A C 1
ATOM 916 O O . LEU A 1 117 ? -15.001 2.767 3.476 1.00 93.31 117 LEU A O 1
ATOM 920 N N . SER A 1 118 ? -15.122 4.585 2.158 1.00 93.56 118 SER A N 1
ATOM 921 C CA . SER A 1 118 ? -14.682 5.526 3.196 1.00 93.56 118 SER A CA 1
ATOM 922 C C . SER A 1 118 ? -15.623 5.505 4.404 1.00 93.56 118 SER A C 1
ATOM 924 O O . SER A 1 118 ? -15.167 5.430 5.542 1.00 93.56 118 SER A O 1
ATOM 926 N N . GLU A 1 119 ? -16.935 5.504 4.173 1.00 94.38 119 GLU A N 1
ATOM 927 C CA . GLU A 1 119 ? -17.935 5.489 5.243 1.00 94.38 119 GLU A CA 1
ATOM 928 C C . GLU A 1 119 ? -17.934 4.165 6.008 1.00 94.38 119 GLU A C 1
ATOM 930 O O . GLU A 1 119 ? -17.942 4.165 7.242 1.00 94.38 119 GLU A O 1
ATOM 935 N N . ILE A 1 120 ? -17.851 3.040 5.291 1.00 94.75 120 ILE A N 1
ATOM 936 C CA . ILE A 1 120 ? -17.764 1.703 5.889 1.00 94.75 120 ILE A CA 1
ATOM 937 C C . ILE A 1 120 ? -16.502 1.596 6.752 1.00 94.75 120 ILE A C 1
ATOM 939 O O . ILE A 1 120 ? -16.589 1.233 7.926 1.00 94.75 120 ILE A O 1
ATOM 943 N N . ALA A 1 121 ? -15.338 1.962 6.209 1.00 93.81 121 ALA A N 1
ATOM 944 C CA . ALA A 1 121 ? -14.071 1.898 6.926 1.00 93.81 121 ALA A CA 1
ATOM 945 C C . ALA A 1 121 ? -14.077 2.790 8.176 1.00 93.81 121 ALA A C 1
ATOM 947 O O . ALA A 1 121 ? -13.725 2.331 9.260 1.00 93.81 121 ALA A O 1
ATOM 948 N N . LEU A 1 122 ? -14.549 4.035 8.066 1.00 93.38 122 LEU A N 1
ATOM 949 C CA . LEU A 1 122 ? -14.638 4.947 9.210 1.00 93.38 122 LEU A CA 1
ATOM 950 C C . LEU A 1 122 ? -15.618 4.450 10.275 1.00 93.38 122 LEU A C 1
ATOM 952 O O . LEU A 1 122 ? -15.341 4.589 11.464 1.00 93.38 122 LEU A O 1
ATOM 956 N N . THR A 1 123 ? -16.729 3.832 9.873 1.00 94.19 123 THR A N 1
ATOM 957 C CA . THR A 1 123 ? -17.678 3.217 10.812 1.00 94.19 123 THR A CA 1
ATOM 958 C C . THR A 1 123 ? -17.006 2.096 11.601 1.00 94.19 123 THR A C 1
ATOM 960 O O . THR A 1 123 ? -17.113 2.065 12.825 1.00 94.19 123 THR A O 1
ATOM 963 N N . ARG A 1 124 ? -16.226 1.232 10.932 1.00 93.56 124 ARG A N 1
ATOM 964 C CA . ARG A 1 124 ? -15.447 0.175 11.598 1.00 93.56 124 ARG A CA 1
ATOM 965 C C . ARG A 1 124 ? -14.414 0.745 12.565 1.00 93.56 124 ARG A C 1
ATOM 967 O O . ARG A 1 124 ? -14.322 0.260 13.687 1.00 93.56 124 ARG A O 1
ATOM 974 N N . ILE A 1 125 ? -13.679 1.792 12.180 1.00 92.06 125 ILE A N 1
ATOM 975 C CA . ILE A 1 125 ? -12.669 2.391 13.066 1.00 92.06 125 ILE A CA 1
ATOM 976 C C . ILE A 1 125 ? -13.325 3.066 14.279 1.00 92.06 125 ILE A C 1
ATOM 978 O O . ILE A 1 125 ? -12.818 2.943 15.386 1.00 92.06 125 ILE A O 1
ATOM 982 N N . ARG A 1 126 ? -14.480 3.724 14.120 1.00 90.56 126 ARG A N 1
ATOM 983 C CA . ARG A 1 126 ? -15.220 4.325 15.249 1.00 90.56 126 ARG A CA 1
ATOM 984 C C . ARG A 1 126 ? -15.713 3.294 16.267 1.00 90.56 126 ARG A C 1
ATOM 986 O O . ARG A 1 126 ? -15.905 3.635 17.427 1.00 90.56 126 ARG A O 1
ATOM 993 N N . MET A 1 127 ? -15.901 2.044 15.846 1.00 89.12 127 MET A N 1
ATOM 994 C CA . MET A 1 127 ? -16.246 0.931 16.734 1.00 89.12 127 MET A CA 1
ATOM 995 C C . MET A 1 127 ? -15.030 0.346 17.471 1.00 89.12 127 MET A C 1
ATOM 997 O O . MET A 1 127 ? -15.199 -0.524 18.328 1.00 89.12 127 MET A O 1
ATOM 1001 N N . VAL A 1 128 ? -13.805 0.787 17.156 1.00 86.94 128 VAL A N 1
ATOM 1002 C CA . VAL A 1 128 ? -12.592 0.337 17.846 1.00 86.94 128 VAL A CA 1
ATOM 1003 C C . VAL A 1 128 ? -12.624 0.850 19.278 1.00 86.94 128 VAL A C 1
ATOM 1005 O O . VAL A 1 128 ? -12.415 2.026 19.556 1.00 86.94 128 VAL A O 1
ATOM 1008 N N . ASN A 1 129 ? -12.874 -0.068 20.206 1.00 78.31 129 ASN A N 1
ATOM 1009 C CA . ASN A 1 129 ? -12.798 0.205 21.629 1.00 78.31 129 ASN A CA 1
ATOM 1010 C C . ASN A 1 129 ? -11.392 -0.129 22.137 1.00 78.31 129 ASN A C 1
ATOM 1012 O O . ASN A 1 129 ? -11.023 -1.302 22.212 1.00 78.31 129 ASN A O 1
ATOM 1016 N N . VAL A 1 130 ? -10.639 0.894 22.544 1.00 72.00 130 VAL A N 1
ATOM 1017 C CA . VAL A 1 130 ? -9.268 0.767 23.070 1.00 72.00 130 VAL A CA 1
ATOM 1018 C C . VAL A 1 130 ? -9.193 -0.175 24.282 1.00 72.00 130 VAL A C 1
ATOM 1020 O O . VAL A 1 130 ? -8.205 -0.882 24.467 1.00 72.00 130 VAL A O 1
ATOM 1023 N N . ARG A 1 131 ? -10.273 -0.287 25.073 1.00 70.19 131 ARG A N 1
ATOM 1024 C CA . ARG A 1 131 ? -10.338 -1.196 26.234 1.00 70.19 131 ARG A CA 1
ATOM 1025 C C . ARG A 1 131 ? -10.556 -2.664 25.860 1.00 70.19 131 ARG A C 1
ATOM 1027 O O . ARG A 1 131 ? -10.262 -3.538 26.671 1.00 70.19 131 ARG A O 1
ATOM 1034 N N . ASN A 1 132 ? -11.076 -2.946 24.664 1.00 77.81 132 ASN A N 1
ATOM 1035 C CA . ASN A 1 132 ? -11.282 -4.300 24.147 1.00 77.81 132 ASN A CA 1
ATOM 1036 C C . ASN A 1 132 ? -10.406 -4.516 22.905 1.00 77.81 132 ASN A C 1
ATOM 1038 O O . ASN A 1 132 ? -10.886 -4.515 21.767 1.00 77.81 132 ASN A O 1
ATOM 1042 N N . SER A 1 133 ? -9.106 -4.701 23.146 1.00 78.06 133 SER A N 1
ATOM 1043 C CA . SER A 1 133 ? -8.084 -4.776 22.096 1.00 78.06 133 SER A CA 1
ATOM 1044 C C . SER A 1 133 ? -8.325 -5.889 21.079 1.00 78.06 133 SER A C 1
ATOM 1046 O O . SER A 1 133 ? -8.048 -5.692 19.903 1.00 78.06 133 SER A O 1
ATOM 1048 N N . VAL A 1 134 ? -8.897 -7.032 21.476 1.00 81.81 134 VAL A N 1
ATOM 1049 C CA . VAL A 1 134 ? -9.185 -8.138 20.546 1.00 81.81 134 VAL A CA 1
ATOM 1050 C C . VAL A 1 134 ? -10.227 -7.714 19.510 1.00 81.81 134 VAL A C 1
ATOM 1052 O O . VAL A 1 134 ? -9.998 -7.849 18.307 1.00 81.81 134 VAL A O 1
ATOM 1055 N N . SER A 1 135 ? -11.347 -7.147 19.966 1.00 85.62 135 SER A N 1
ATOM 1056 C CA . SER A 1 135 ? -12.396 -6.650 19.069 1.00 85.62 135 SER A CA 1
ATOM 1057 C C . SER A 1 135 ? -11.905 -5.470 18.226 1.00 85.62 135 SER A C 1
ATOM 1059 O O . SER A 1 135 ? -12.206 -5.405 17.036 1.00 85.62 135 SER A O 1
ATOM 1061 N N . GLY A 1 136 ? -11.129 -4.558 18.822 1.00 86.00 136 GLY A N 1
ATOM 1062 C CA . GLY A 1 136 ? -10.550 -3.411 18.123 1.00 86.00 136 GLY A CA 1
ATOM 1063 C C . GLY A 1 136 ? -9.586 -3.817 17.006 1.00 86.00 136 GLY A C 1
ATOM 1064 O O . GLY A 1 136 ? -9.699 -3.333 15.881 1.00 86.00 136 GLY A O 1
ATOM 1065 N N . CYS A 1 137 ? -8.688 -4.767 17.274 1.00 89.94 137 CYS A N 1
ATOM 1066 C CA . CYS A 1 137 ? -7.754 -5.277 16.274 1.00 89.94 137 CYS A CA 1
ATOM 1067 C C . CYS A 1 137 ? -8.468 -5.987 15.118 1.00 89.94 137 CYS A C 1
ATOM 1069 O O . CYS A 1 137 ? -8.035 -5.855 13.977 1.00 89.94 137 CYS A O 1
ATOM 1071 N N . ASN A 1 138 ? -9.567 -6.704 15.372 1.00 92.44 138 ASN A N 1
ATOM 1072 C CA . ASN A 1 138 ? -10.335 -7.351 14.302 1.00 92.44 138 ASN A CA 1
ATOM 1073 C C . ASN A 1 138 ? -10.955 -6.325 13.342 1.00 92.44 138 ASN A C 1
ATOM 1075 O O . ASN A 1 138 ? -10.811 -6.466 12.130 1.00 92.44 138 ASN A O 1
ATOM 1079 N N . LEU A 1 139 ? -11.534 -5.244 13.869 1.00 93.81 139 LEU A N 1
ATOM 1080 C CA . LEU A 1 139 ? -12.064 -4.147 13.051 1.00 93.81 139 LEU A CA 1
ATOM 1081 C C . LEU A 1 139 ? -10.963 -3.468 12.224 1.00 93.81 139 LEU A C 1
ATOM 1083 O O . LEU A 1 139 ? -11.155 -3.172 11.046 1.00 93.81 139 LEU A O 1
ATOM 1087 N N . LEU A 1 140 ? -9.781 -3.260 12.812 1.00 94.38 140 LEU A N 1
ATOM 1088 C CA . LEU A 1 140 ? -8.634 -2.703 12.093 1.00 94.38 140 LEU A CA 1
ATOM 1089 C C . LEU A 1 140 ? -8.128 -3.638 10.986 1.00 94.38 140 LEU A C 1
ATOM 1091 O O . LEU A 1 140 ? -7.765 -3.151 9.914 1.00 94.38 140 LEU A O 1
ATOM 1095 N N . LYS A 1 141 ? -8.154 -4.959 11.197 1.00 95.38 141 LYS A N 1
ATOM 1096 C CA . LYS A 1 141 ? -7.832 -5.951 10.159 1.00 95.38 141 LYS A CA 1
ATOM 1097 C C . LYS A 1 141 ? -8.834 -5.922 9.011 1.00 95.38 141 LYS A C 1
ATOM 1099 O O . LYS A 1 141 ? -8.402 -5.949 7.865 1.00 95.38 141 LYS A O 1
ATOM 1104 N N . GLU A 1 142 ? -10.133 -5.818 9.291 1.00 95.62 142 GLU A N 1
ATOM 1105 C CA . GLU A 1 142 ? -11.157 -5.662 8.246 1.00 95.62 142 GLU A CA 1
ATOM 1106 C C . GLU A 1 142 ? -10.870 -4.431 7.378 1.00 95.62 142 GLU A C 1
ATOM 1108 O O . GLU A 1 142 ? -10.865 -4.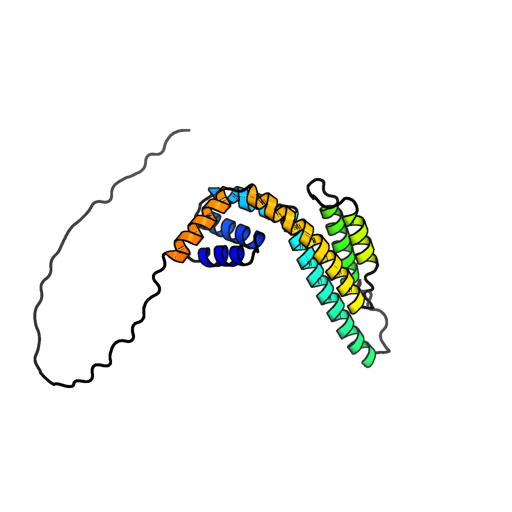516 6.150 1.00 95.62 142 GLU A O 1
ATOM 1113 N N . VAL A 1 143 ? -10.554 -3.296 8.008 1.00 95.81 143 VAL A N 1
ATOM 1114 C CA . VAL A 1 143 ? -10.183 -2.068 7.290 1.00 95.81 143 VAL A CA 1
ATOM 1115 C C . VAL A 1 143 ? -8.924 -2.263 6.453 1.00 95.81 143 VAL A C 1
ATOM 1117 O O . VAL A 1 143 ? -8.897 -1.842 5.296 1.00 95.81 143 VAL A O 1
ATOM 1120 N N . ALA A 1 144 ? -7.907 -2.932 6.998 1.00 95.62 144 ALA A N 1
ATOM 1121 C CA . ALA A 1 144 ? -6.675 -3.209 6.272 1.00 95.62 144 ALA A CA 1
ATOM 1122 C C . ALA A 1 144 ? -6.922 -4.081 5.030 1.00 95.62 144 ALA A C 1
ATOM 1124 O O . ALA A 1 144 ? -6.372 -3.791 3.970 1.00 95.62 144 ALA A O 1
ATOM 1125 N N . VAL A 1 145 ? -7.786 -5.098 5.133 1.00 96.06 145 VAL A N 1
ATOM 1126 C CA . VAL A 1 145 ? -8.182 -5.952 3.999 1.00 96.06 145 VAL A CA 1
ATOM 1127 C C . VAL A 1 145 ? -8.889 -5.133 2.919 1.00 96.06 145 VAL A C 1
ATOM 1129 O O . VAL A 1 145 ? -8.537 -5.240 1.746 1.00 96.06 145 VAL A O 1
ATOM 1132 N N . MET A 1 146 ? -9.833 -4.266 3.299 1.00 94.81 146 MET A N 1
ATOM 1133 C CA . MET A 1 146 ? -10.523 -3.408 2.333 1.00 94.81 146 MET A CA 1
ATOM 1134 C C . MET A 1 146 ? -9.559 -2.454 1.610 1.00 94.81 146 MET A C 1
ATOM 1136 O O . MET A 1 146 ? -9.634 -2.297 0.393 1.00 94.81 146 MET A O 1
ATOM 1140 N N . CYS A 1 147 ? -8.631 -1.837 2.346 1.00 94.81 147 CYS A N 1
ATOM 1141 C CA . CYS A 1 147 ? -7.623 -0.946 1.768 1.00 94.81 147 CYS A CA 1
ATOM 1142 C C . CYS A 1 147 ? -6.626 -1.705 0.886 1.00 94.81 147 CYS A C 1
ATOM 1144 O O . CYS A 1 147 ? -6.185 -1.170 -0.129 1.00 94.81 147 CYS A O 1
ATOM 1146 N N . GLN A 1 148 ? -6.287 -2.943 1.258 1.00 94.50 148 GLN A N 1
ATOM 1147 C CA . GLN A 1 148 ? -5.394 -3.791 0.476 1.00 94.50 148 GLN A CA 1
ATOM 1148 C C . GLN A 1 148 ? -6.008 -4.118 -0.885 1.00 94.50 148 GLN A C 1
ATOM 1150 O O . GLN A 1 148 ? -5.345 -3.913 -1.890 1.00 94.50 148 GLN A O 1
ATOM 1155 N N . ALA A 1 149 ? -7.291 -4.486 -0.933 1.00 93.88 149 ALA A N 1
ATOM 1156 C CA . ALA A 1 149 ? -7.973 -4.772 -2.195 1.00 93.88 149 ALA A CA 1
ATOM 1157 C C . ALA A 1 149 ? -7.940 -3.579 -3.170 1.00 93.88 149 ALA A C 1
ATOM 1159 O O . ALA A 1 149 ? -7.655 -3.751 -4.352 1.00 93.88 149 ALA A O 1
ATOM 1160 N N . VAL A 1 150 ? -8.172 -2.353 -2.680 1.00 94.31 150 VAL A N 1
ATOM 1161 C CA . VAL A 1 150 ? -8.057 -1.140 -3.514 1.00 94.31 150 VAL A CA 1
ATOM 1162 C C . VAL A 1 150 ? -6.608 -0.896 -3.937 1.00 94.31 150 VAL A C 1
ATOM 1164 O O . VAL A 1 150 ? -6.349 -0.548 -5.087 1.00 94.31 150 VAL A O 1
ATOM 1167 N N . SER A 1 151 ? -5.657 -1.089 -3.020 1.00 94.25 151 SER A N 1
ATOM 1168 C CA . SER A 1 151 ? -4.232 -0.954 -3.317 1.00 94.25 151 SER A CA 1
ATOM 1169 C C . SER A 1 151 ? -3.794 -1.914 -4.423 1.00 94.25 151 SER A C 1
ATOM 1171 O O . SER A 1 151 ? -3.075 -1.492 -5.321 1.00 94.25 151 SER A O 1
ATOM 1173 N N . ASP A 1 1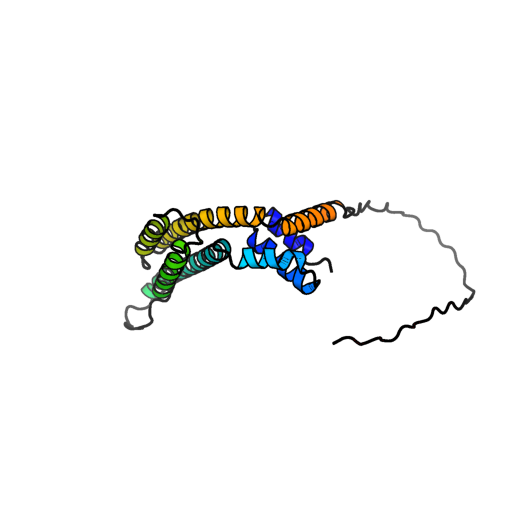52 ? -4.221 -3.175 -4.375 1.00 93.06 152 ASP A N 1
ATOM 1174 C CA . ASP A 1 152 ? -3.806 -4.214 -5.320 1.00 93.06 152 ASP A CA 1
ATOM 1175 C C . ASP A 1 152 ? -4.293 -3.914 -6.738 1.00 93.06 152 ASP A C 1
ATOM 1177 O O . ASP A 1 152 ? -3.509 -4.000 -7.682 1.00 93.06 152 ASP A O 1
ATOM 1181 N N . VAL A 1 153 ? -5.545 -3.464 -6.883 1.00 92.94 153 VAL A N 1
ATOM 1182 C CA . VAL A 1 153 ? -6.098 -3.034 -8.178 1.00 92.94 153 VAL A CA 1
ATOM 1183 C C . VAL A 1 153 ? -5.280 -1.877 -8.756 1.00 92.94 153 VAL A C 1
ATOM 1185 O O . VAL A 1 153 ? -4.820 -1.954 -9.893 1.00 92.94 153 VAL A O 1
ATOM 1188 N N . VAL A 1 154 ? -5.020 -0.837 -7.957 1.00 92.94 154 VAL A N 1
ATOM 1189 C CA . VAL A 1 154 ? -4.246 0.333 -8.404 1.00 92.94 154 VAL A CA 1
ATOM 1190 C C . VAL A 1 154 ? -2.807 -0.045 -8.764 1.00 92.94 154 VAL A C 1
ATOM 1192 O O . VAL A 1 154 ? -2.276 0.457 -9.754 1.00 92.94 154 VAL A O 1
ATOM 1195 N N . MET A 1 155 ? -2.156 -0.917 -7.983 1.00 93.19 155 MET A N 1
ATOM 1196 C CA . MET A 1 155 ? -0.797 -1.382 -8.293 1.00 93.19 155 MET A CA 1
ATOM 1197 C C . MET A 1 155 ? -0.757 -2.127 -9.623 1.00 93.19 155 MET A C 1
ATOM 1199 O O . MET A 1 155 ? 0.139 -1.870 -10.425 1.00 93.19 155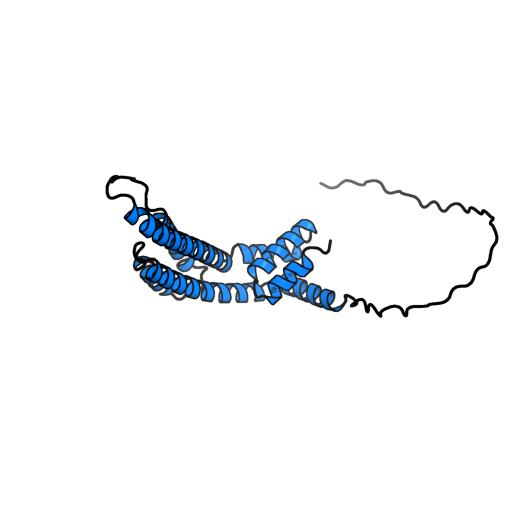 MET A O 1
ATOM 1203 N N . TRP A 1 156 ? -1.721 -3.014 -9.868 1.00 91.75 156 TRP A N 1
ATOM 1204 C CA . TRP A 1 156 ? -1.795 -3.770 -11.114 1.00 91.75 156 TRP A CA 1
ATOM 1205 C C . TRP A 1 156 ? -2.038 -2.875 -12.328 1.00 91.75 156 TRP A C 1
ATOM 1207 O O . TRP A 1 156 ? -1.316 -2.988 -13.319 1.00 91.75 156 TRP A O 1
ATOM 1217 N N . GLU A 1 157 ? -2.989 -1.945 -12.241 1.00 92.38 157 GLU A N 1
ATOM 1218 C CA . GLU A 1 157 ? -3.262 -0.996 -13.325 1.00 92.38 157 GLU A CA 1
ATOM 1219 C C . GLU A 1 157 ? -2.048 -0.110 -13.622 1.00 92.38 157 GLU A C 1
ATOM 1221 O O . GLU A 1 157 ? -1.656 0.051 -14.777 1.00 92.38 157 GLU A O 1
ATOM 1226 N N . LEU A 1 158 ? -1.389 0.420 -12.589 1.00 92.00 158 LEU A N 1
ATOM 1227 C CA . LEU A 1 158 ? -0.179 1.221 -12.775 1.00 92.00 158 LEU A CA 1
ATOM 1228 C C . LEU A 1 158 ? 0.966 0.409 -13.366 1.00 92.00 158 LEU A C 1
ATOM 1230 O O . LEU A 1 158 ? 1.701 0.929 -14.205 1.00 92.00 158 LEU A O 1
ATOM 1234 N N . HIS A 1 159 ? 1.120 -0.846 -12.944 1.00 93.69 159 HIS A N 1
ATOM 1235 C CA . HIS A 1 159 ? 2.142 -1.725 -13.489 1.00 93.69 159 HIS A CA 1
ATOM 1236 C C . HIS A 1 159 ? 1.932 -1.971 -14.986 1.00 93.69 159 HIS A C 1
ATOM 1238 O O . HIS A 1 159 ? 2.874 -1.812 -15.763 1.00 93.69 159 HIS A O 1
ATOM 1244 N N . ALA A 1 160 ? 0.690 -2.236 -15.402 1.00 91.94 160 ALA A N 1
ATOM 1245 C CA . ALA A 1 160 ? 0.326 -2.418 -16.807 1.00 91.94 160 ALA A CA 1
ATOM 1246 C C . ALA A 1 160 ? 0.600 -1.171 -17.677 1.00 91.94 160 ALA A C 1
ATOM 1248 O O . ALA A 1 160 ? 0.850 -1.292 -18.873 1.00 91.94 160 ALA A O 1
ATOM 1249 N N . LEU A 1 161 ? 0.608 0.028 -17.083 1.00 91.06 161 LEU A N 1
ATOM 1250 C CA . LEU A 1 161 ? 0.914 1.301 -17.754 1.00 91.06 161 LEU A CA 1
ATOM 1251 C C . LEU A 1 161 ? 2.417 1.664 -17.759 1.00 91.06 161 LEU A C 1
ATOM 1253 O O . LEU A 1 161 ? 2.781 2.808 -18.061 1.00 91.06 161 LEU A O 1
ATOM 1257 N N . CYS A 1 162 ? 3.299 0.742 -17.366 1.00 92.56 162 CYS A N 1
ATOM 1258 C CA . CYS A 1 162 ? 4.744 0.967 -17.243 1.00 92.56 162 CYS A CA 1
ATOM 1259 C C . CYS A 1 162 ? 5.552 -0.082 -18.035 1.00 92.56 162 CYS A C 1
ATOM 1261 O O . CYS A 1 162 ? 6.185 -0.954 -17.426 1.00 92.56 162 CYS A O 1
ATOM 1263 N N . PRO A 1 163 ? 5.573 -0.006 -19.378 1.00 90.19 163 PRO A N 1
ATOM 1264 C CA . PRO A 1 163 ? 6.256 -0.991 -20.220 1.00 90.19 163 PRO A CA 1
ATOM 1265 C C . PRO A 1 163 ? 7.770 -1.057 -19.969 1.00 90.19 163 PRO A C 1
ATOM 1267 O O . PRO A 1 163 ? 8.382 -2.114 -20.122 1.00 90.19 163 PRO A O 1
ATOM 1270 N N . GLU A 1 164 ? 8.392 0.040 -19.534 1.00 90.81 164 GLU A N 1
ATOM 1271 C CA . GLU A 1 164 ? 9.824 0.098 -19.215 1.00 90.81 164 GLU A CA 1
ATOM 1272 C C . GLU A 1 164 ? 10.162 -0.806 -18.025 1.00 90.81 164 GLU A C 1
ATOM 1274 O O . GLU A 1 164 ? 11.212 -1.453 -17.987 1.00 90.81 164 GLU A O 1
ATOM 1279 N N . MET A 1 165 ? 9.247 -0.887 -17.054 1.00 91.19 165 MET A N 1
ATOM 1280 C CA . MET A 1 165 ? 9.418 -1.759 -15.899 1.00 91.19 165 MET A CA 1
ATOM 1281 C C . MET A 1 165 ? 9.263 -3.228 -16.292 1.00 91.19 165 MET A C 1
ATOM 1283 O O . MET A 1 165 ? 10.031 -4.070 -15.834 1.00 91.19 165 MET A O 1
ATOM 1287 N N . GLU A 1 166 ? 8.319 -3.541 -17.178 1.00 88.88 166 GLU A N 1
ATOM 1288 C CA . GLU A 1 166 ? 8.159 -4.898 -17.698 1.00 88.88 166 GLU A CA 1
ATOM 1289 C C . GLU A 1 166 ? 9.410 -5.360 -18.465 1.00 88.88 166 GLU A C 1
ATOM 1291 O O . GLU A 1 166 ? 9.888 -6.479 -18.271 1.00 88.88 166 GLU A O 1
ATOM 1296 N N . GLN A 1 167 ? 10.002 -4.487 -19.285 1.00 89.56 167 GLN A N 1
ATOM 1297 C CA . GLN A 1 167 ? 11.257 -4.778 -19.984 1.00 89.56 167 GLN A CA 1
ATOM 1298 C C . GLN A 1 167 ? 12.409 -5.049 -19.012 1.00 89.56 167 GLN A C 1
ATOM 1300 O O . GLN A 1 167 ? 13.159 -6.013 -19.201 1.00 89.56 167 GLN A O 1
ATOM 1305 N N . LEU A 1 168 ? 12.529 -4.240 -17.952 1.00 89.12 168 LEU A N 1
ATOM 1306 C CA . LEU A 1 168 ? 13.515 -4.461 -16.897 1.00 89.12 168 LEU A CA 1
ATOM 1307 C C . LEU A 1 168 ? 13.315 -5.835 -16.248 1.00 89.12 168 LEU A C 1
ATOM 1309 O O . LEU A 1 168 ? 14.271 -6.604 -16.173 1.00 89.12 168 LEU A O 1
ATOM 1313 N N . LEU A 1 169 ? 12.092 -6.176 -15.842 1.00 89.44 169 LEU A N 1
ATOM 1314 C CA . LEU A 1 169 ? 11.791 -7.456 -15.194 1.00 89.44 169 LEU A CA 1
ATOM 1315 C C . LEU A 1 169 ? 12.075 -8.649 -16.111 1.00 89.44 169 LEU A C 1
ATOM 1317 O O . LEU A 1 169 ? 12.784 -9.568 -15.711 1.00 89.44 169 LEU A O 1
ATOM 1321 N N . ARG A 1 170 ? 11.660 -8.588 -17.382 1.00 87.81 170 ARG A N 1
ATOM 1322 C CA . ARG A 1 170 ? 11.978 -9.630 -18.374 1.00 87.81 170 ARG A CA 1
ATOM 1323 C C . ARG A 1 170 ? 13.487 -9.802 -18.580 1.00 87.81 170 ARG A C 1
ATOM 1325 O O . ARG A 1 170 ? 13.949 -10.909 -18.851 1.00 87.81 170 ARG A O 1
ATOM 1332 N N . SER A 1 171 ? 14.266 -8.721 -18.494 1.00 87.62 171 SER A N 1
ATOM 1333 C CA . SER A 1 171 ? 15.729 -8.797 -18.599 1.00 87.62 171 SER A CA 1
ATOM 1334 C C . SER A 1 171 ? 16.362 -9.489 -17.387 1.00 87.62 171 SER A C 1
ATOM 1336 O O . SER A 1 171 ? 17.311 -10.254 -17.556 1.00 87.62 171 SER A O 1
ATOM 1338 N N . LEU A 1 172 ? 15.798 -9.275 -16.194 1.00 84.94 172 LEU A N 1
ATOM 1339 C CA . LEU A 1 172 ? 16.223 -9.930 -14.958 1.00 84.94 172 LEU A CA 1
ATOM 1340 C C . LEU A 1 172 ? 15.887 -11.423 -14.980 1.00 84.94 172 LEU A C 1
ATOM 1342 O O . LEU A 1 172 ? 16.743 -12.235 -14.636 1.00 84.94 172 LEU A O 1
ATOM 1346 N N . ASP A 1 173 ? 14.700 -11.790 -15.466 1.00 80.50 173 ASP A N 1
ATOM 1347 C CA . ASP A 1 173 ? 14.297 -13.193 -15.613 1.00 80.50 173 ASP A CA 1
ATOM 1348 C C . ASP A 1 173 ? 15.260 -13.946 -16.530 1.00 80.50 173 ASP A C 1
ATOM 1350 O O . ASP A 1 173 ? 15.776 -15.001 -16.170 1.00 80.50 173 ASP A O 1
ATOM 1354 N N . LYS A 1 174 ? 15.584 -13.376 -17.697 1.00 78.19 174 LYS A N 1
ATOM 1355 C CA . LYS A 1 174 ? 16.554 -13.975 -18.629 1.00 78.19 174 LYS A CA 1
ATOM 1356 C C . LYS A 1 174 ? 17.926 -14.181 -17.985 1.00 78.19 174 LYS A C 1
ATOM 1358 O O . LYS A 1 174 ? 18.560 -15.198 -18.245 1.00 78.19 174 LYS A O 1
ATOM 1363 N N . GLN A 1 175 ? 18.364 -13.246 -17.143 1.00 69.31 175 GLN A N 1
ATOM 1364 C CA . GLN A 1 175 ? 19.641 -13.348 -16.435 1.00 69.31 175 GLN A CA 1
ATOM 1365 C C . GLN A 1 175 ? 19.624 -14.419 -15.337 1.00 69.31 175 GLN A C 1
ATOM 1367 O O . GLN A 1 175 ? 20.624 -15.119 -15.163 1.00 69.31 175 GLN A O 1
ATOM 1372 N N . ALA A 1 176 ? 18.492 -14.599 -14.648 1.00 60.75 176 ALA A N 1
ATOM 1373 C CA . ALA A 1 176 ? 18.319 -15.631 -13.626 1.00 60.75 176 ALA A CA 1
ATOM 1374 C C . ALA A 1 176 ? 18.463 -17.057 -14.195 1.00 60.75 176 ALA A C 1
ATOM 1376 O O . ALA A 1 176 ? 19.029 -17.921 -13.529 1.00 60.75 176 ALA A O 1
ATOM 1377 N N . TRP A 1 177 ? 18.038 -17.287 -15.444 1.00 55.81 177 TRP A N 1
ATOM 1378 C CA . TRP A 1 177 ? 18.163 -18.585 -16.128 1.00 55.81 177 TRP A CA 1
ATOM 1379 C C . TRP A 1 177 ? 19.528 -18.836 -16.791 1.00 55.81 177 TRP A C 1
ATOM 1381 O O . TRP A 1 177 ? 19.815 -19.964 -17.183 1.00 55.81 177 TRP A O 1
ATOM 1391 N N . THR A 1 178 ? 20.385 -17.818 -16.920 1.00 53.84 178 THR A N 1
ATOM 1392 C CA . THR A 1 178 ? 21.718 -17.947 -17.549 1.00 53.84 178 THR A CA 1
ATOM 1393 C C . THR A 1 178 ? 22.868 -18.181 -16.571 1.00 53.84 178 THR A C 1
ATOM 1395 O O . THR A 1 178 ? 24.008 -18.326 -17.010 1.00 53.84 178 THR A O 1
ATOM 1398 N N . LEU A 1 179 ? 22.615 -18.228 -15.260 1.00 45.50 179 LEU A N 1
ATOM 1399 C CA . LEU A 1 179 ? 23.654 -18.603 -14.302 1.00 45.50 179 LEU A CA 1
ATOM 1400 C C . LEU A 1 179 ? 23.913 -20.116 -14.408 1.00 45.50 179 LEU A C 1
ATOM 1402 O O . LEU A 1 179 ? 22.999 -20.899 -14.144 1.00 45.50 179 LEU A O 1
ATOM 1406 N N . PRO A 1 180 ? 25.132 -20.560 -14.777 1.00 40.94 180 PRO A N 1
ATOM 1407 C CA . PRO A 1 180 ? 25.460 -21.972 -14.750 1.00 40.94 180 PRO A CA 1
ATOM 1408 C C . PRO A 1 180 ? 25.388 -22.437 -13.299 1.00 40.94 180 PRO A C 1
ATOM 1410 O O . PRO A 1 180 ? 26.117 -21.931 -12.444 1.00 40.94 180 PRO A O 1
ATOM 1413 N N . VAL A 1 181 ? 24.519 -23.407 -13.020 1.00 42.34 181 VAL A N 1
ATOM 1414 C CA . VAL A 1 181 ? 24.614 -24.199 -11.794 1.00 42.34 181 VAL A CA 1
ATOM 1415 C C . VAL A 1 181 ? 26.020 -24.801 -11.800 1.00 42.34 181 VAL A C 1
ATOM 1417 O O . VAL A 1 181 ? 26.340 -25.536 -12.739 1.00 42.34 181 VAL A O 1
ATOM 1420 N N . PRO A 1 182 ? 26.891 -24.498 -10.820 1.00 41.78 182 PRO A N 1
ATOM 1421 C CA . PRO A 1 182 ? 28.151 -25.200 -10.713 1.00 41.78 182 PRO A CA 1
ATOM 1422 C C . PRO A 1 182 ? 27.786 -26.648 -10.412 1.00 41.78 182 PRO A C 1
ATOM 1424 O O . PRO A 1 182 ? 27.337 -26.970 -9.314 1.00 41.78 182 PRO A O 1
ATOM 1427 N N . VAL A 1 183 ? 27.925 -27.523 -11.405 1.00 44.16 183 VAL A N 1
ATOM 1428 C CA . VAL A 1 183 ? 27.951 -28.960 -11.167 1.00 44.16 183 VAL A CA 1
ATOM 1429 C C . VAL A 1 183 ? 29.254 -29.206 -10.422 1.00 44.16 183 VAL A C 1
ATOM 1431 O O . VAL A 1 183 ? 30.303 -29.441 -11.018 1.00 44.16 183 VAL A O 1
ATOM 1434 N N . THR A 1 184 ? 29.219 -29.092 -9.098 1.00 46.50 184 THR A N 1
ATOM 1435 C CA . THR A 1 184 ? 30.233 -29.683 -8.233 1.00 46.50 184 THR A CA 1
ATOM 1436 C C . THR A 1 184 ? 30.064 -31.193 -8.321 1.00 46.50 184 THR A C 1
ATOM 1438 O O . THR A 1 184 ? 29.492 -31.839 -7.449 1.00 46.50 184 THR A O 1
ATOM 1441 N N . SER A 1 185 ? 30.558 -31.770 -9.418 1.00 39.38 185 SER A N 1
ATOM 1442 C CA . SER A 1 185 ? 30.919 -33.179 -9.430 1.00 39.38 185 SER A CA 1
ATOM 1443 C C . SER A 1 185 ? 31.976 -33.374 -8.341 1.00 39.38 185 SER A C 1
ATOM 1445 O O . SER A 1 185 ? 33.004 -32.689 -8.374 1.00 39.38 185 SER A O 1
ATOM 1447 N N . PRO A 1 186 ? 31.753 -34.263 -7.361 1.00 40.44 186 PRO A N 1
ATOM 1448 C CA . PRO A 1 186 ? 32.773 -34.571 -6.377 1.00 40.44 186 PRO A CA 1
ATOM 1449 C C . PRO A 1 186 ? 33.962 -35.204 -7.105 1.00 40.44 186 PRO A C 1
ATOM 1451 O O . PRO A 1 186 ? 33.814 -36.186 -7.834 1.00 40.44 186 PRO A O 1
ATOM 1454 N N . ALA A 1 187 ? 35.138 -34.601 -6.941 1.00 42.72 187 ALA A N 1
ATOM 1455 C CA . ALA A 1 187 ? 36.382 -35.135 -7.472 1.00 42.72 187 ALA A CA 1
ATOM 1456 C C . ALA A 1 187 ? 36.605 -36.560 -6.926 1.00 42.72 187 ALA A C 1
ATOM 1458 O O . ALA A 1 187 ? 36.436 -36.779 -5.722 1.00 42.72 187 ALA A O 1
ATOM 1459 N N . PRO A 1 188 ? 36.985 -37.540 -7.764 1.00 40.44 188 PRO A N 1
ATOM 1460 C CA . PRO A 1 188 ? 37.299 -38.869 -7.272 1.00 40.44 188 PRO A CA 1
ATOM 1461 C C . PRO A 1 188 ? 38.574 -38.802 -6.425 1.00 40.44 188 PRO A C 1
ATOM 1463 O O . PRO A 1 188 ? 39.603 -38.279 -6.860 1.00 40.44 188 PRO A O 1
ATOM 1466 N N . LEU A 1 189 ? 38.498 -39.345 -5.209 1.00 44.59 189 LEU A N 1
ATOM 1467 C CA . LEU A 1 189 ? 39.635 -39.561 -4.317 1.00 44.59 189 LEU A CA 1
ATOM 1468 C C . LEU A 1 189 ? 40.688 -40.420 -5.033 1.00 44.59 189 LEU A C 1
ATOM 1470 O O . LEU A 1 189 ? 40.548 -41.637 -5.136 1.00 44.59 189 LEU A O 1
ATOM 1474 N N . ARG A 1 190 ? 41.757 -39.792 -5.531 1.00 39.19 190 ARG A N 1
ATOM 1475 C CA . ARG A 1 190 ? 42.971 -40.497 -5.956 1.00 39.19 190 ARG A CA 1
ATOM 1476 C C . ARG A 1 190 ? 43.837 -40.768 -4.727 1.00 39.19 190 ARG A C 1
ATOM 1478 O O . ARG A 1 190 ? 44.543 -39.886 -4.250 1.00 39.19 190 ARG A O 1
ATOM 1485 N N . SER A 1 191 ? 43.798 -42.005 -4.242 1.00 37.91 191 SER A N 1
ATOM 1486 C CA . SER A 1 191 ? 44.880 -42.593 -3.451 1.00 37.91 191 SER A CA 1
ATOM 1487 C C . SER A 1 191 ? 46.021 -43.007 -4.385 1.00 37.91 191 SER A C 1
ATOM 1489 O O . SER A 1 191 ? 45.769 -43.697 -5.373 1.00 37.91 191 SER A O 1
ATOM 1491 N N . GLY A 1 192 ? 47.266 -42.646 -4.074 1.00 33.12 192 GLY A N 1
ATOM 1492 C CA . GLY A 1 192 ? 48.427 -43.167 -4.800 1.00 33.12 192 GLY A CA 1
ATOM 1493 C C . GLY A 1 192 ? 49.719 -42.416 -4.504 1.00 33.12 192 GLY A C 1
ATOM 1494 O O . GLY A 1 192 ? 50.035 -41.435 -5.164 1.00 33.12 192 GLY A O 1
ATOM 1495 N N . ILE A 1 193 ? 50.444 -42.902 -3.501 1.00 39.16 193 ILE A N 1
ATOM 1496 C CA . ILE A 1 193 ? 51.807 -42.519 -3.117 1.00 39.16 193 ILE A CA 1
ATOM 1497 C C . ILE A 1 193 ? 52.795 -42.964 -4.208 1.00 39.16 193 ILE A C 1
ATOM 1499 O O . ILE A 1 193 ? 52.753 -44.127 -4.599 1.00 39.16 193 ILE A O 1
ATOM 1503 N N . ALA A 1 194 ? 53.733 -42.098 -4.611 1.00 33.62 194 ALA A N 1
ATOM 1504 C CA . ALA A 1 194 ? 55.084 -42.502 -5.023 1.00 33.62 194 ALA A CA 1
ATOM 1505 C C . ALA A 1 194 ? 56.063 -41.312 -5.006 1.00 33.62 194 ALA A C 1
ATOM 1507 O O . ALA A 1 194 ? 55.786 -40.243 -5.542 1.00 33.62 194 ALA A O 1
ATOM 1508 N N . HIS A 1 195 ? 57.207 -41.544 -4.362 1.00 34.41 195 HIS A N 1
ATOM 1509 C CA . HIS A 1 195 ? 58.390 -40.691 -4.250 1.00 34.41 195 HIS A CA 1
ATOM 1510 C C . HIS A 1 195 ? 59.097 -40.430 -5.593 1.00 34.41 195 HIS A C 1
ATOM 1512 O O . HIS A 1 195 ? 59.118 -41.304 -6.455 1.00 34.41 195 HIS A O 1
ATOM 1518 N N . GLY A 1 196 ? 59.802 -39.297 -5.705 1.00 29.56 196 GLY A N 1
ATOM 1519 C CA . GLY A 1 196 ? 60.844 -39.095 -6.721 1.00 29.56 196 GLY A CA 1
ATOM 1520 C C . GLY A 1 196 ? 61.395 -37.667 -6.760 1.00 29.56 196 GLY A C 1
ATOM 1521 O O . GLY A 1 196 ? 60.659 -36.725 -7.012 1.00 29.56 196 GLY A O 1
ATOM 1522 N N . SER A 1 197 ? 62.684 -37.523 -6.466 1.00 30.64 197 SER A N 1
ATOM 1523 C CA . SER A 1 197 ? 63.473 -36.293 -6.300 1.00 30.64 197 SER A CA 1
ATOM 1524 C C . SER A 1 197 ? 63.850 -35.554 -7.596 1.00 30.64 197 SER A C 1
ATOM 1526 O O . SER A 1 197 ? 64.026 -36.215 -8.614 1.00 30.64 197 SER A O 1
ATOM 1528 N N . ALA A 1 198 ? 64.160 -34.249 -7.460 1.00 31.31 198 ALA A N 1
ATOM 1529 C CA . ALA A 1 198 ? 65.308 -33.499 -8.038 1.00 31.31 198 ALA A CA 1
ATOM 1530 C C . ALA A 1 198 ? 64.956 -32.145 -8.720 1.00 31.31 198 ALA A C 1
ATOM 1532 O O . ALA A 1 198 ? 64.444 -32.129 -9.828 1.00 31.31 198 ALA A O 1
ATOM 1533 N N . THR A 1 199 ? 65.249 -31.048 -7.994 1.00 35.66 199 THR A N 1
ATOM 1534 C CA . THR A 1 199 ? 66.006 -29.796 -8.325 1.00 35.66 199 THR A CA 1
ATOM 1535 C C . THR A 1 199 ? 65.884 -29.030 -9.676 1.00 35.66 199 THR A C 1
ATOM 1537 O O . THR A 1 199 ? 65.422 -29.584 -10.662 1.00 35.66 199 THR A O 1
ATOM 1540 N N . PRO A 1 200 ? 66.269 -27.720 -9.705 1.00 54.59 200 PRO A N 1
ATOM 1541 C CA . PRO A 1 200 ? 65.556 -26.628 -10.392 1.00 54.59 200 PRO A CA 1
ATOM 1542 C C . PRO A 1 200 ? 66.337 -25.975 -11.564 1.00 54.59 200 PRO A C 1
ATOM 1544 O O . PRO A 1 200 ? 67.371 -26.499 -11.952 1.00 54.59 200 PRO A O 1
ATOM 1547 N N . GLU A 1 201 ? 65.850 -24.802 -12.023 1.00 31.62 201 GLU A N 1
ATOM 1548 C CA . GLU A 1 201 ? 66.322 -23.860 -13.081 1.00 31.62 201 GLU A CA 1
ATOM 1549 C C . GLU A 1 201 ? 65.365 -23.838 -14.298 1.00 31.62 201 GLU A C 1
ATOM 1551 O O . GLU A 1 201 ? 64.784 -24.860 -14.630 1.00 31.62 201 GLU A O 1
ATOM 1556 N N . THR A 1 202 ? 65.050 -22.735 -14.991 1.00 32.03 202 THR A N 1
ATOM 1557 C CA . THR A 1 202 ? 65.781 -21.484 -15.261 1.00 32.03 202 THR A CA 1
ATOM 1558 C C . THR A 1 202 ? 64.814 -20.364 -15.714 1.00 32.03 202 THR A C 1
ATOM 1560 O O . THR A 1 202 ? 63.670 -20.609 -16.092 1.00 32.03 202 THR A O 1
ATOM 1563 N N . TRP A 1 203 ? 65.315 -19.126 -15.678 1.00 31.91 203 TRP A N 1
ATOM 1564 C CA . TRP A 1 203 ? 64.745 -17.872 -16.189 1.00 31.91 203 TRP A CA 1
ATOM 1565 C C . TRP A 1 203 ? 64.290 -17.880 -17.660 1.00 31.91 203 TRP A C 1
ATOM 1567 O O . TRP A 1 203 ? 64.943 -18.499 -18.492 1.00 31.91 203 TRP A O 1
ATOM 1577 N N . ALA A 1 204 ? 63.312 -17.027 -17.995 1.00 34.94 204 ALA A N 1
ATOM 1578 C CA . ALA A 1 204 ? 63.428 -16.081 -19.115 1.00 34.94 204 ALA A CA 1
ATOM 1579 C C . ALA A 1 204 ? 62.306 -15.028 -19.083 1.00 34.94 204 ALA A C 1
ATOM 1581 O O . ALA A 1 204 ? 61.118 -15.343 -19.089 1.00 34.94 204 ALA A O 1
ATOM 1582 N N . SER A 1 205 ? 62.733 -13.769 -19.068 1.00 33.41 205 SER A N 1
ATOM 1583 C CA . SER A 1 205 ? 61.967 -12.559 -19.349 1.00 33.41 205 SER A CA 1
ATOM 1584 C C . SER A 1 205 ? 61.331 -12.580 -20.743 1.00 33.41 205 SER A C 1
ATOM 1586 O O . SER A 1 205 ? 61.904 -13.147 -21.670 1.00 33.41 205 SER A O 1
ATOM 1588 N N . ASN A 1 206 ? 60.233 -11.842 -20.930 1.00 34.81 206 ASN A N 1
ATOM 1589 C CA . ASN A 1 206 ? 60.124 -10.996 -22.117 1.00 34.81 206 ASN A CA 1
ATOM 1590 C C . ASN A 1 206 ? 59.218 -9.783 -21.887 1.00 34.81 206 ASN A C 1
ATOM 1592 O O . ASN A 1 206 ? 58.161 -9.862 -21.263 1.00 34.81 206 ASN A O 1
ATOM 1596 N N . GLU A 1 207 ? 59.727 -8.660 -22.376 1.00 34.28 207 GLU A N 1
ATOM 1597 C CA . GLU A 1 207 ? 59.241 -7.296 -22.246 1.00 34.28 207 GLU A CA 1
ATOM 1598 C C . GLU A 1 207 ? 58.145 -6.938 -23.269 1.00 34.28 207 GLU A C 1
ATOM 1600 O O . GLU A 1 207 ? 58.002 -7.573 -24.310 1.00 34.28 207 GLU A O 1
ATOM 1605 N N . SER A 1 208 ? 57.495 -5.803 -22.986 1.00 31.83 208 SER A N 1
ATOM 1606 C CA . SER A 1 208 ? 57.034 -4.781 -23.939 1.00 31.83 208 SER A CA 1
ATOM 1607 C C . SER A 1 208 ? 55.865 -5.077 -24.886 1.00 31.83 208 SER A C 1
ATOM 1609 O O . SER A 1 208 ? 56.016 -5.703 -25.927 1.00 31.83 208 SER A O 1
ATOM 1611 N N . ALA A 1 209 ? 54.746 -4.387 -24.635 1.00 34.91 209 ALA A N 1
ATOM 1612 C CA . ALA A 1 209 ? 54.061 -3.622 -25.681 1.00 34.91 209 ALA A CA 1
ATOM 1613 C C . ALA A 1 209 ? 53.262 -2.456 -25.075 1.00 34.91 209 ALA A C 1
ATOM 1615 O O . ALA A 1 209 ? 52.219 -2.614 -24.443 1.00 34.91 209 ALA A O 1
ATOM 1616 N N . THR A 1 210 ? 53.820 -1.273 -25.284 1.00 35.19 210 THR A N 1
ATOM 1617 C CA . THR A 1 210 ? 53.306 0.078 -25.073 1.00 35.19 210 THR A CA 1
ATOM 1618 C C . THR A 1 210 ? 52.069 0.343 -25.943 1.00 35.19 210 THR A C 1
ATOM 1620 O O . THR A 1 210 ? 52.045 -0.041 -27.109 1.00 35.19 210 THR A O 1
ATOM 1623 N N . GLY A 1 211 ? 51.071 1.060 -25.417 1.00 32.34 211 GLY A N 1
ATOM 1624 C CA . GLY A 1 211 ? 49.856 1.431 -26.155 1.00 32.34 211 GLY A CA 1
ATOM 1625 C C . GLY A 1 211 ? 49.199 2.705 -25.623 1.00 32.34 211 GLY A C 1
ATOM 1626 O O . GLY A 1 211 ? 48.268 2.641 -24.833 1.00 32.34 211 GLY A O 1
ATOM 1627 N N . ALA A 1 212 ? 49.770 3.835 -26.044 1.00 34.94 212 ALA A N 1
ATOM 1628 C CA . ALA A 1 212 ? 49.311 5.229 -26.042 1.00 34.94 212 ALA A CA 1
ATOM 1629 C C . ALA A 1 212 ? 47.939 5.595 -25.425 1.00 34.94 212 ALA A C 1
ATOM 1631 O O . ALA A 1 212 ? 46.872 5.232 -25.915 1.00 34.94 212 ALA A O 1
ATOM 1632 N N . ILE A 1 213 ? 48.016 6.489 -24.435 1.00 37.41 213 ILE A N 1
ATOM 1633 C CA . ILE A 1 213 ? 46.955 7.387 -23.974 1.00 37.41 213 ILE A CA 1
ATOM 1634 C C . ILE A 1 213 ? 47.074 8.692 -24.769 1.00 37.41 213 ILE A C 1
ATOM 1636 O O . ILE A 1 213 ? 48.079 9.380 -24.626 1.00 37.41 213 ILE A O 1
ATOM 1640 N N . THR A 1 214 ? 46.037 9.072 -25.516 1.00 38.25 214 THR A N 1
ATOM 1641 C CA . THR A 1 214 ? 45.724 10.476 -25.843 1.00 38.25 214 THR A CA 1
ATOM 1642 C C . THR A 1 214 ? 44.252 10.589 -26.228 1.00 38.25 214 THR A C 1
ATOM 1644 O O . THR A 1 214 ? 43.838 9.991 -27.216 1.00 38.25 214 THR A O 1
ATOM 1647 N N . ASN A 1 215 ? 43.475 11.391 -25.498 1.00 35.03 215 ASN A N 1
ATOM 1648 C CA . ASN A 1 215 ? 42.809 12.538 -26.117 1.00 35.03 215 ASN A CA 1
ATOM 1649 C C . ASN A 1 215 ? 42.273 13.518 -25.069 1.00 35.03 215 ASN A C 1
ATOM 1651 O O . ASN A 1 215 ? 41.514 13.165 -24.169 1.00 35.03 215 ASN A O 1
ATOM 1655 N N . LYS A 1 216 ? 42.744 14.755 -25.231 1.00 40.41 216 LYS A N 1
ATOM 1656 C CA . LYS A 1 216 ? 42.307 15.983 -24.580 1.00 40.41 216 LYS A CA 1
ATOM 1657 C C . LYS A 1 216 ? 40.969 16.447 -25.162 1.00 40.41 216 LYS A C 1
ATOM 1659 O O . LYS A 1 216 ? 40.753 16.344 -26.362 1.00 40.41 216 LYS A O 1
ATOM 1664 N N . GLU A 1 217 ? 40.142 16.963 -24.260 1.00 44.03 217 GLU A N 1
ATOM 1665 C CA . GLU A 1 217 ? 39.377 18.218 -24.329 1.00 44.03 217 GLU A CA 1
ATOM 1666 C C . GLU A 1 217 ? 38.993 18.786 -25.706 1.00 44.03 217 GLU A C 1
ATOM 1668 O O . GLU A 1 217 ? 39.845 19.195 -26.490 1.00 44.03 217 GLU A O 1
ATOM 1673 N N . ALA A 1 218 ? 37.687 19.000 -25.886 1.00 42.84 218 ALA A N 1
ATOM 1674 C CA . ALA A 1 218 ? 37.162 20.191 -26.549 1.00 42.84 218 ALA A CA 1
ATOM 1675 C C . ALA A 1 218 ? 35.821 20.585 -25.902 1.00 42.84 218 ALA A C 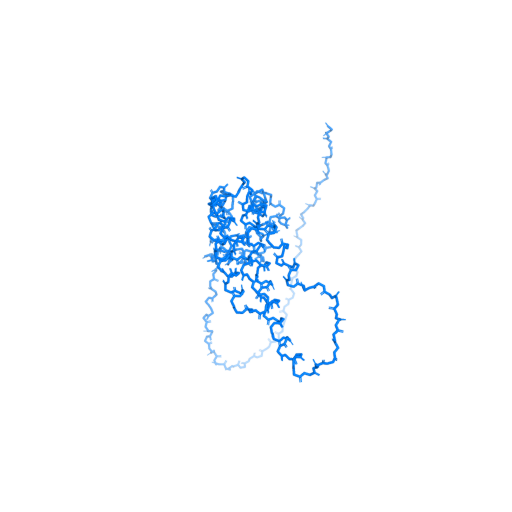1
ATOM 1677 O O . ALA A 1 218 ? 34.796 19.931 -26.095 1.00 42.84 218 ALA A O 1
ATOM 1678 N N . LEU A 1 219 ? 35.879 21.638 -25.083 1.00 39.47 219 LEU A N 1
ATOM 1679 C CA . LEU A 1 219 ? 34.773 22.550 -24.797 1.00 39.47 219 LEU A CA 1
ATOM 1680 C C . LEU A 1 219 ? 34.435 23.340 -26.071 1.00 39.47 219 LEU A C 1
ATOM 1682 O O . LEU A 1 219 ? 35.355 23.717 -26.786 1.00 39.47 219 LEU A O 1
ATOM 1686 N N . GLU A 1 220 ? 33.151 23.627 -26.295 1.00 42.88 220 GLU A N 1
ATOM 1687 C CA . GLU A 1 220 ? 32.579 24.967 -26.553 1.00 42.88 220 GLU A CA 1
ATOM 1688 C C . GLU A 1 220 ? 31.204 24.871 -27.235 1.00 42.88 220 GLU A C 1
ATOM 1690 O O . GLU A 1 220 ? 30.980 24.042 -28.114 1.00 42.88 220 GLU A O 1
ATOM 1695 N N . GLY A 1 221 ? 30.293 25.759 -26.828 1.00 42.41 221 GLY A N 1
ATOM 1696 C CA . GLY A 1 221 ? 29.025 26.017 -27.510 1.00 42.41 221 GLY A CA 1
ATOM 1697 C C . GLY A 1 221 ? 27.918 26.430 -26.549 1.00 42.41 221 GLY A C 1
ATOM 1698 O O . GLY A 1 221 ? 27.194 25.572 -26.058 1.00 42.41 221 GLY A O 1
ATOM 1699 N N . TRP A 1 222 ? 27.856 27.731 -26.263 1.00 42.88 222 TRP A N 1
ATOM 1700 C CA . TRP A 1 222 ? 26.787 28.412 -25.524 1.00 42.88 222 TRP A CA 1
ATOM 1701 C C . TRP A 1 222 ? 25.446 28.345 -26.261 1.00 42.88 222 TRP A C 1
ATOM 1703 O O . TRP A 1 222 ? 25.472 28.353 -27.514 1.00 42.88 222 TRP A O 1
#

Radius of gyration: 30.48 Å; chains: 1; bounding box: 86×72×72 Å

Sequence (222 aa):
MAGLDPQIHMSFVKEDLLMTYRLAAVKGLIAQRLDTIPACWRMMHSVAAQLQHLNRLNKTIQELLSLEARNGIKSRKVSADMLNSSQPNLSEEALLRYQTLLQVTLKSQSCPAPRNLSEIALTRIRMVNVRNSVSGCNLLKEVAVMCQAVSDVVMWELHALCPEMEQLLRSLDKQAWTLPVPVTSPAPLRSGIAHGSATPETWASNESATGAITNKEALEGW

Secondary structure (DSSP, 8-state):
--SSHHHHHHHHHTT-HHHHHHHHHHHHHHTT--TTHHHHHHHHTSHHHHHHHHHHHHHHHHHHHHHHHHHHHHHTTT-SS--------HHHHHHHHHHHHHHHHHHSTT----TTHHHHHHHHHHT--TT-HHHHHHHHHHHHHHHHHHHHHHHHHHHHT-HHHHHHHHHHHHHHHTSPP---PPPP----------------------------------

pLDDT: mean 76.07, std 22.83, range [29.56, 96.06]